Protein AF-0000000081828827 (afdb_homodimer)

Radius of gyration: 30.82 Å; Cα contacts (8 Å, |Δi|>4): 606; chains: 2; bounding box: 41×92×142 Å

Solvent-accessible surface area (backbone atoms only — not comparable to full-atom values): 17254 Å² total; per-residue (Å²): 134,83,77,74,74,72,76,71,76,75,72,78,79,74,71,77,74,70,72,76,72,71,71,67,72,72,56,46,80,39,46,31,36,42,41,58,84,60,47,38,61,42,51,60,69,54,57,68,65,56,32,67,36,23,33,21,27,40,46,76,44,76,46,80,40,92,54,31,42,43,30,36,42,56,26,39,40,65,73,44,68,31,12,36,34,96,85,62,81,44,67,35,84,70,28,34,29,40,76,40,69,47,59,38,52,32,35,36,60,40,72,51,76,72,68,82,74,79,73,78,88,64,76,73,53,59,32,30,34,57,43,70,46,80,41,31,72,38,32,23,30,23,55,63,80,71,70,71,82,116,133,83,77,75,66,84,75,71,78,74,73,77,79,75,72,77,74,70,72,76,71,72,74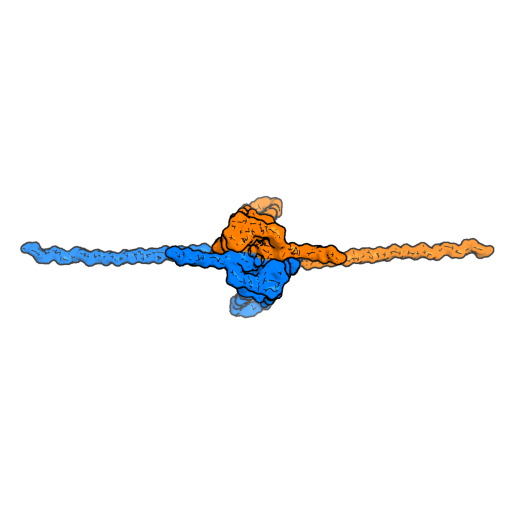,67,74,73,58,47,81,39,45,30,35,42,43,61,79,56,51,42,53,42,53,76,70,76,64,53,69,56,26,68,36,23,32,19,27,40,48,75,46,76,47,80,40,91,53,30,41,43,31,35,44,60,26,39,42,65,74,44,69,31,13,38,35,96,84,61,81,45,66,35,84,72,29,34,29,40,75,40,52,43,54,38,54,34,34,36,58,41,72,54,76,72,68,83,75,76,73,77,89,63,75,73,52,59,32,31,33,56,44,71,47,81,39,31,74,38,33,23,31,23,52,65,78,70,70,72,83,115

Secondary structure (DSSP, 8-state):
-GGGGGGTT------------------EEEEEEE-TTS-SB------HHHHHHBSS-EEEEEEE-TTEESSEEEEEEES-SEEEPTTSSSEEEEEEEEEEEEEEEEEEEEE----S--SS-----EEEEEEEEEEEEEEEEE--------/-GGGGGGTT------------------EEEEEEE-TTS-SB----STHHHHHHBSS-EEEEEEE-TTEESSEEEEEEES-SEEEPTTSSSEEEEEEEEEEEEEEEEEEEEE----S--SS-----EEEEEEEEEEEEEEEEE--------

Nearest PDB structures (foldseek):
  3jvf-assembly1_B  TM=7.802E-01  e=2.132E-09  Homo sapiens
  5nan-assembly2_E  TM=7.626E-01  e=3.613E-09  Homo sapiens
  5n7w-assembly1_Y  TM=8.048E-01  e=3.162E-08  Homo sapiens
  6hg4-assembly1_A-2  TM=7.980E-01  e=3.998E-08  Homo sapiens
  4hsa-assembly2_E  TM=7.744E-01  e=5.684E-08  Homo sapiens

InterPro domains:
  IPR010345 Interleukin-17 family [PF06083] (54-143)
  IPR020440 Interleukin-17, chordata [PR01932] (56-68)
  IPR020440 Interleukin-17, chordata [PR01932] (75-84)
  IPR020440 Interleukin-17, chordata [PR01932] (128-142)
  IPR029034 Cystine-knot cytokine [G3DSA:2.10.90.10] (15-148)
  IPR029034 Cystine-knot cytokine [SSF57501] (41-144)

Sequence (300 aa):
MLLVLRAFLCLSLASTLLANKKTRPRGKMVKLFLDPSVQTNLYIRSMSNIASMSLSPWTYQDNINTSRIPTRISQAECLTSYCLSLRGNDEDLTLEAKPIVYEVLVLHRVSSTKSKKKTKKRKLGYRFTLGTEVITVGCTCVRPSYVNQNMLLVLRAFLCLSLASTLLANKKTRPRGKMVKLFLDPSVQTNLYIRSMSNIASMSLSPWTYQDNINTSRIPTRISQAECLTSYCLSLRGNDEDLTLEAKPIVYEVLVLHRVSSTKSKKKTKKRKLGYRFTLGTEVITVGCTCVRPSYVNQN

Organism: Nothobranchius furzeri (NCBI:txid105023)

Structure (mmCIF, N/CA/C/O backbone):
data_AF-0000000081828827-model_v1
#
loop_
_entity.id
_entity.type
_entity.pdbx_description
1 polymer Interleukin-17F-like
#
loop_
_atom_site.group_PDB
_atom_site.id
_atom_site.type_symbol
_atom_site.label_atom_id
_atom_site.label_alt_id
_atom_site.label_comp_id
_atom_site.label_asym_id
_atom_site.label_entity_id
_atom_site.label_seq_id
_atom_site.pdbx_PDB_ins_code
_atom_site.Cartn_x
_atom_site.Cartn_y
_atom_site.Cartn_z
_atom_site.occupancy
_atom_site.B_iso_or_equiv
_atom_site.auth_seq_id
_atom_site.auth_comp_id
_atom_site.auth_asym_id
_atom_site.auth_atom_id
_atom_site.pdbx_PDB_model_num
ATOM 1 N N . MET A 1 1 ? -12.039 -13.164 81.688 1 31.56 1 MET A N 1
ATOM 2 C CA . MET A 1 1 ? -11.188 -12.227 80.938 1 31.56 1 MET A CA 1
ATOM 3 C C . MET A 1 1 ? -11.281 -12.461 79.438 1 31.56 1 MET A C 1
ATOM 5 O O . MET A 1 1 ? -10.523 -11.875 78.625 1 31.56 1 MET A O 1
ATOM 9 N N . LEU A 1 2 ? -12.156 -13.359 78.938 1 36.59 2 LEU A N 1
ATOM 10 C CA . LEU A 1 2 ? -12.133 -13.891 77.562 1 36.59 2 LEU A CA 1
ATOM 11 C C . LEU A 1 2 ? -12.82 -12.938 76.562 1 36.59 2 LEU A C 1
ATOM 13 O O . LEU A 1 2 ? -12.938 -13.242 75.375 1 36.59 2 LEU A O 1
ATOM 17 N N . LEU A 1 3 ? -13.445 -11.812 77 1 35.09 3 LEU A N 1
ATOM 18 C CA . LEU A 1 3 ? -14.375 -11.086 76.125 1 35.09 3 LEU A CA 1
ATOM 19 C C . LEU A 1 3 ? -13.625 -10.336 75.062 1 35.09 3 LEU A C 1
ATOM 21 O O . LEU A 1 3 ? -14.234 -9.859 74.062 1 35.09 3 LEU A O 1
ATOM 25 N N . VAL A 1 4 ? -12.367 -9.883 75.188 1 40.84 4 VAL A N 1
ATOM 26 C CA . VAL A 1 4 ? -11.953 -8.664 74.5 1 40.84 4 VAL A CA 1
ATOM 27 C C . VAL A 1 4 ? -11.625 -8.984 73.062 1 40.84 4 VAL A C 1
ATOM 29 O O . VAL A 1 4 ? -11.148 -8.117 72.312 1 40.84 4 VAL A O 1
ATOM 32 N N . LEU A 1 5 ? -11.609 -10.234 72.5 1 38.19 5 LEU A N 1
ATOM 33 C CA . LEU A 1 5 ? -10.781 -10.422 71.312 1 38.19 5 LEU A CA 1
ATOM 34 C C . LEU A 1 5 ? -11.5 -9.922 70.062 1 38.19 5 LEU A C 1
ATOM 36 O O . LEU A 1 5 ? -11.031 -10.141 68.938 1 38.19 5 LEU A O 1
ATOM 40 N N . ARG A 1 6 ? -12.719 -9.328 70.125 1 35.59 6 ARG A N 1
ATOM 41 C CA . ARG A 1 6 ? -13.438 -9.352 68.875 1 35.59 6 ARG A CA 1
ATOM 42 C C . ARG A 1 6 ? -12.82 -8.367 67.875 1 35.59 6 ARG A C 1
ATOM 44 O O . ARG A 1 6 ? -13.102 -8.43 66.688 1 35.59 6 ARG A O 1
ATOM 51 N N . ALA A 1 7 ? -12.195 -7.199 68.312 1 38.31 7 ALA A N 1
ATOM 52 C CA . ALA A 1 7 ? -12.477 -6.066 67.438 1 38.31 7 ALA A CA 1
ATOM 53 C C . ALA A 1 7 ? -11.641 -6.137 66.125 1 38.31 7 ALA A C 1
ATOM 55 O O . ALA A 1 7 ? -11.867 -5.371 65.188 1 38.31 7 ALA A O 1
ATOM 56 N N . PHE A 1 8 ? -10.508 -6.902 65.938 1 37.88 8 PHE A N 1
ATOM 57 C CA . PHE A 1 8 ? -9.477 -6.277 65.125 1 37.88 8 PHE A CA 1
ATOM 58 C C . PHE A 1 8 ? -9.898 -6.23 63.656 1 37.88 8 PHE A C 1
ATOM 60 O O . PHE A 1 8 ? -9.484 -5.34 62.938 1 37.88 8 PHE A O 1
ATOM 67 N N . LEU A 1 9 ? -10.508 -7.285 63.062 1 38.78 9 LEU A N 1
ATOM 68 C CA . LEU A 1 9 ? -9.945 -7.594 61.75 1 38.78 9 LEU A CA 1
ATOM 69 C C . LEU A 1 9 ? -10.555 -6.699 60.656 1 38.78 9 LEU A C 1
ATOM 71 O O . LEU A 1 9 ? -10.391 -6.957 59.469 1 38.78 9 LEU A O 1
ATOM 75 N N . CYS A 1 10 ? -11.398 -5.703 60.969 1 39.31 10 CYS A N 1
ATOM 76 C CA . CYS A 1 10 ? -12.062 -5.23 59.75 1 39.31 10 CYS A CA 1
ATOM 77 C C . CYS A 1 10 ? -11.102 -4.43 58.875 1 39.31 10 CYS A C 1
ATOM 79 O O . CYS A 1 10 ? -11.125 -3.195 58.906 1 39.31 10 CYS A O 1
ATOM 81 N N . LEU A 1 11 ? -9.727 -4.453 59.125 1 42.31 11 LEU A N 1
ATOM 82 C CA . LEU A 1 11 ? -9.016 -3.533 58.25 1 42.31 11 LEU A CA 1
ATOM 83 C C . LEU A 1 11 ? -9.414 -3.756 56.781 1 42.31 11 LEU A C 1
ATOM 85 O O . LEU A 1 11 ? -9.367 -4.883 56.281 1 42.31 11 LEU A O 1
ATOM 89 N N . SER A 1 12 ? -10.281 -2.861 56.219 1 43.72 12 SER A N 1
ATOM 90 C CA . SER A 1 12 ? -10.797 -2.518 54.906 1 43.72 12 SER A CA 1
ATOM 91 C C . SER A 1 12 ? -9.68 -2.521 53.844 1 43.72 12 SER A C 1
ATOM 93 O O . SER A 1 12 ? -8.57 -2.051 54.125 1 43.72 12 SER A O 1
ATOM 95 N N . LEU A 1 13 ? -9.57 -3.6 53 1 41.91 13 LEU A N 1
ATOM 96 C CA . LEU A 1 13 ? -8.93 -3.758 51.688 1 41.91 13 LEU A CA 1
ATOM 97 C C . LEU A 1 13 ? -9.25 -2.574 50.781 1 41.91 13 LEU A C 1
ATOM 99 O O . LEU A 1 13 ? -10.328 -2.508 50.219 1 41.91 13 LEU A O 1
ATOM 103 N N . ALA A 1 14 ? -9.234 -1.265 51.219 1 44.25 14 ALA A N 1
ATOM 104 C CA . ALA A 1 14 ? -9.312 -0.256 50.156 1 44.25 14 ALA A CA 1
ATOM 105 C C . ALA A 1 14 ? -8.289 -0.527 49.062 1 44.25 14 ALA A C 1
ATOM 107 O O . ALA A 1 14 ? -7.082 -0.375 49.281 1 44.25 14 ALA A O 1
ATOM 108 N N . SER A 1 15 ? -8.391 -1.641 48.312 1 44.25 15 SER A N 1
ATOM 109 C CA . SER A 1 15 ? -7.605 -1.793 47.094 1 44.25 15 SER A CA 1
ATOM 110 C C . SER A 1 15 ? -7.633 -0.519 46.25 1 44.25 15 SER A C 1
ATOM 112 O O . SER A 1 15 ? -8.703 0.029 45.969 1 44.25 15 SER A O 1
ATOM 114 N N . THR A 1 16 ? -6.656 0.405 46.469 1 47.28 16 THR A N 1
ATOM 115 C CA . THR A 1 16 ? -6.27 1.462 45.531 1 47.28 16 THR A CA 1
ATOM 1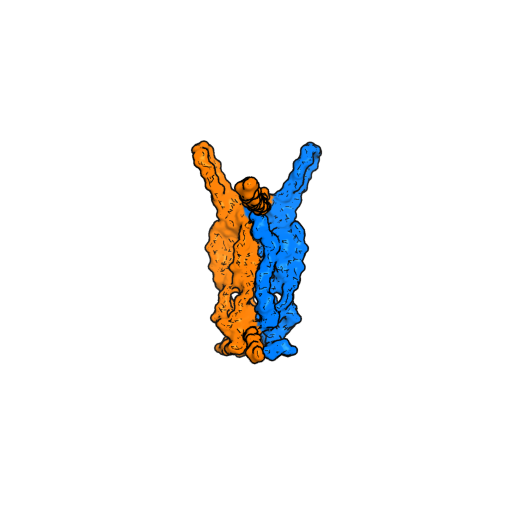16 C C . THR A 1 16 ? -6.336 0.966 44.094 1 47.28 16 THR A C 1
ATOM 118 O O . THR A 1 16 ? -5.539 0.118 43.688 1 47.28 16 THR A O 1
ATOM 121 N N . LEU A 1 17 ? -7.473 0.648 43.562 1 44.53 17 LEU A N 1
ATOM 122 C CA . LEU A 1 17 ? -7.535 0.614 42.094 1 44.53 17 LEU A CA 1
ATOM 123 C C . LEU A 1 17 ? -6.883 1.854 41.5 1 44.53 17 LEU A C 1
ATOM 125 O O . LEU A 1 17 ? -7.465 2.939 41.5 1 44.53 17 LEU A O 1
ATOM 129 N N . LEU A 1 18 ? -5.656 2.184 41.844 1 41.31 18 LEU A N 1
ATOM 130 C CA . LEU A 1 18 ? -4.988 3.125 40.938 1 41.31 18 LEU A CA 1
ATOM 131 C C . LEU A 1 18 ? -5.25 2.768 39.5 1 41.31 18 LEU A C 1
ATOM 133 O O . LEU A 1 18 ? -4.812 1.715 39 1 41.31 18 LEU A O 1
ATOM 137 N N . ALA A 1 19 ? -6.414 3.055 39 1 42.94 19 ALA A N 1
ATOM 138 C CA . ALA A 1 19 ? -6.598 3.088 37.562 1 42.94 19 ALA A CA 1
ATOM 139 C C . ALA A 1 19 ? -5.379 3.682 36.875 1 42.94 19 ALA A C 1
ATOM 141 O O . ALA A 1 19 ? -5.008 4.832 37.125 1 42.94 19 ALA A O 1
ATOM 142 N N . ASN A 1 20 ? -4.32 2.953 36.719 1 41.81 20 ASN A N 1
ATOM 143 C CA . ASN A 1 20 ? -3.295 3.367 35.75 1 41.81 20 ASN A CA 1
ATOM 144 C C . ASN A 1 20 ? -3.906 4.059 34.531 1 41.81 20 ASN A C 1
ATOM 146 O O . ASN A 1 20 ? -4.559 3.414 33.719 1 41.81 20 ASN A O 1
ATOM 150 N N . LYS A 1 21 ? -4.469 5.184 34.656 1 42.75 21 LYS A N 1
ATOM 151 C CA . LYS A 1 21 ? -4.781 5.98 33.469 1 42.75 21 LYS A CA 1
ATOM 152 C C . LYS A 1 21 ? -3.625 5.965 32.469 1 42.75 21 LYS A C 1
ATOM 154 O O . LYS A 1 21 ? -2.59 6.594 32.719 1 42.75 21 LYS A O 1
ATOM 159 N N . LYS A 1 22 ? -3.234 4.879 31.875 1 47.03 22 LYS A N 1
ATOM 160 C CA . LYS A 1 22 ? -2.33 4.996 30.734 1 47.03 22 LYS A CA 1
ATOM 161 C C . LYS A 1 22 ? -2.66 6.227 29.891 1 47.03 22 LYS A C 1
ATOM 163 O O . LYS A 1 22 ? -3.746 6.316 29.312 1 47.03 22 LYS A O 1
ATOM 168 N N . THR A 1 23 ? -2.303 7.359 30.172 1 47.91 23 THR A N 1
ATOM 169 C CA . THR A 1 23 ? -2.402 8.523 29.281 1 47.91 23 THR A CA 1
ATOM 170 C C . THR A 1 23 ? -2.02 8.156 27.859 1 47.91 23 THR A C 1
ATOM 172 O O . THR A 1 23 ? -0.955 7.582 27.625 1 47.91 23 THR A O 1
ATOM 175 N N . ARG A 1 24 ? -2.979 7.668 27.109 1 52.62 24 ARG A N 1
ATOM 176 C CA . ARG A 1 24 ? -2.705 7.473 25.688 1 52.62 24 ARG A CA 1
ATOM 177 C C . ARG A 1 24 ? -1.88 8.625 25.125 1 52.62 24 ARG A C 1
ATOM 179 O O . ARG A 1 24 ? -2.168 9.789 25.406 1 52.62 24 ARG A O 1
ATOM 186 N N . PRO A 1 25 ? -0.648 8.336 24.797 1 59.78 25 PRO A N 1
ATOM 187 C CA . PRO A 1 25 ? 0.115 9.445 24.219 1 59.78 25 PRO A CA 1
ATOM 188 C C . PRO A 1 25 ? -0.734 10.344 23.312 1 59.78 25 PRO A C 1
ATOM 190 O O . PRO A 1 25 ? -1.56 9.852 22.547 1 59.78 25 PRO A O 1
ATOM 193 N N . ARG A 1 26 ? -0.975 11.508 23.688 1 69.62 26 ARG A N 1
ATOM 194 C CA . ARG A 1 26 ? -1.772 12.484 22.953 1 69.62 26 ARG A CA 1
ATOM 195 C C . ARG A 1 26 ? -1.213 12.711 21.547 1 69.62 26 ARG A C 1
ATOM 197 O O . ARG A 1 26 ? -0.008 12.57 21.328 1 69.62 26 ARG A O 1
ATOM 204 N N . GLY A 1 27 ? -1.985 12.688 20.516 1 79.5 27 GLY A N 1
ATOM 205 C CA . GLY A 1 27 ? -1.619 13.07 19.156 1 79.5 27 GLY A CA 1
ATOM 206 C C . GLY A 1 27 ? -0.936 14.422 19.094 1 79.5 27 GLY A C 1
ATOM 207 O O . GLY A 1 27 ? -0.959 15.188 20.062 1 79.5 27 GLY A O 1
ATOM 208 N N . LYS A 1 28 ? -0.107 14.562 18.109 1 86.44 28 LYS A N 1
ATOM 209 C CA . LYS A 1 28 ? 0.628 15.805 17.891 1 86.44 28 LYS A CA 1
ATOM 210 C C . LYS A 1 28 ? 0.196 16.469 16.578 1 86.44 28 LYS A C 1
ATOM 212 O O . LYS A 1 28 ? 0.001 15.797 15.57 1 86.44 28 LYS A O 1
ATOM 217 N N . MET A 1 29 ? 0.027 17.781 16.688 1 89.19 29 MET A N 1
ATOM 218 C CA . MET A 1 29 ? -0.186 18.562 15.469 1 89.19 29 MET A CA 1
ATOM 219 C C . MET A 1 29 ? 1.144 18.969 14.844 1 89.19 29 MET A C 1
ATOM 221 O O . MET A 1 29 ? 2.01 19.531 15.523 1 89.19 29 MET A O 1
ATOM 225 N N . VAL A 1 30 ? 1.296 18.688 13.594 1 90.81 30 VAL A N 1
ATOM 226 C CA . VAL A 1 30 ? 2.539 19.031 12.906 1 90.81 30 VAL A CA 1
ATOM 227 C C . VAL A 1 30 ? 2.225 19.688 11.562 1 90.81 30 VAL A C 1
ATOM 229 O O . VAL A 1 30 ? 1.08 19.656 11.102 1 90.81 30 VAL A O 1
ATOM 232 N N . LYS A 1 31 ? 3.264 20.297 11.016 1 92.5 31 LYS A N 1
ATOM 233 C CA . LYS A 1 31 ? 3.104 20.906 9.703 1 92.5 31 LYS A CA 1
ATOM 234 C C . LYS A 1 31 ? 3.369 19.906 8.586 1 92.5 31 LYS A C 1
ATOM 236 O O . LYS A 1 31 ? 4.281 19.078 8.695 1 92.5 31 LYS A O 1
ATOM 241 N N . LEU A 1 32 ? 2.582 20 7.523 1 92.19 32 LEU A N 1
ATOM 242 C CA . LEU A 1 32 ? 2.693 19.109 6.367 1 92.19 32 LEU A CA 1
ATOM 243 C C . LEU A 1 32 ? 2.744 19.906 5.07 1 92.19 32 LEU A C 1
ATOM 245 O O . LEU A 1 32 ? 1.854 20.719 4.805 1 92.19 32 LEU A O 1
ATOM 249 N N . PHE A 1 33 ? 3.791 19.719 4.367 1 91.62 33 PHE A N 1
ATOM 250 C CA . PHE A 1 33 ? 3.893 20.312 3.041 1 91.62 33 PHE A CA 1
ATOM 251 C C . PHE A 1 33 ? 3.312 19.375 1.981 1 91.62 33 PHE A C 1
ATOM 253 O O . PHE A 1 33 ? 3.744 18.234 1.853 1 91.62 33 PHE A O 1
ATOM 260 N N . LEU A 1 34 ? 2.328 19.844 1.312 1 89.25 34 LEU A N 1
ATOM 261 C CA . LEU A 1 34 ? 1.713 19.094 0.221 1 89.25 34 LEU A CA 1
ATOM 262 C C . LEU A 1 34 ? 2.23 19.578 -1.13 1 89.25 34 LEU A C 1
ATOM 264 O O . LEU A 1 34 ? 1.939 20.703 -1.546 1 89.25 34 LEU A O 1
ATOM 268 N N . ASP A 1 35 ? 3.012 18.719 -1.738 1 81.75 35 ASP A N 1
ATOM 269 C CA . ASP A 1 35 ? 3.486 18.984 -3.092 1 81.75 35 ASP A CA 1
ATOM 270 C C . ASP A 1 35 ? 2.428 18.609 -4.129 1 81.75 35 ASP A C 1
ATOM 272 O O . ASP A 1 35 ? 1.972 17.469 -4.184 1 81.75 35 ASP A O 1
ATOM 276 N N . PRO A 1 36 ? 2.068 19.562 -4.902 1 74.5 36 PRO A N 1
ATOM 277 C CA . PRO A 1 36 ? 1.018 19.281 -5.883 1 74.5 36 PRO A CA 1
ATOM 278 C C . PRO A 1 36 ? 1.38 18.125 -6.812 1 74.5 36 PRO A C 1
ATOM 280 O O . PRO A 1 36 ? 0.493 17.484 -7.387 1 74.5 36 PRO A O 1
ATOM 283 N N . SER A 1 37 ? 2.719 18.078 -7.113 1 72.06 37 SER A N 1
ATOM 284 C CA . SER A 1 37 ? 3.156 16.984 -7.984 1 72.06 37 SER A CA 1
ATOM 285 C C . SER A 1 37 ? 2.877 15.633 -7.359 1 72.06 37 SER A C 1
ATOM 287 O O . SER A 1 37 ? 2.805 14.617 -8.062 1 72.06 37 SER A O 1
ATOM 289 N N . VAL A 1 38 ? 3.092 15.664 -6.129 1 67.5 38 VAL A N 1
ATOM 290 C CA . VAL A 1 38 ? 2.807 14.398 -5.461 1 67.5 38 VAL A CA 1
ATOM 291 C C . VAL A 1 38 ? 1.306 14.117 -5.5 1 67.5 38 VAL A C 1
ATOM 293 O O . VAL A 1 38 ? 0.524 14.797 -4.828 1 67.5 38 VAL A O 1
ATOM 296 N N . GLN A 1 39 ? 0.782 14.703 -6.73 1 55.19 39 GLN A N 1
ATOM 297 C CA . GLN A 1 39 ? -0.665 14.523 -6.785 1 55.19 39 GLN A CA 1
ATOM 298 C C . GLN A 1 39 ? -1.057 13.094 -6.402 1 55.19 39 GLN A C 1
ATOM 300 O O . GLN A 1 39 ? -0.294 12.156 -6.633 1 55.19 39 GLN A O 1
ATOM 305 N N . THR A 1 40 ? -2.174 13.062 -5.531 1 51.84 40 THR A N 1
ATOM 306 C CA . THR A 1 40 ? -3.104 12.156 -4.855 1 51.84 40 THR A CA 1
ATOM 307 C C . THR A 1 40 ? -3.49 11 -5.766 1 51.84 40 THR A C 1
ATOM 309 O O . THR A 1 40 ? -4.457 10.281 -5.492 1 51.84 40 THR A O 1
ATOM 312 N N . ASN A 1 41 ? -3.148 11.234 -7.059 1 49.03 41 ASN A N 1
ATOM 313 C CA . ASN A 1 41 ? -3.686 10.055 -7.727 1 49.03 41 ASN A CA 1
ATOM 314 C C . ASN A 1 41 ? -2.797 8.828 -7.508 1 49.03 41 ASN A C 1
ATOM 316 O O . ASN A 1 41 ? -1.603 8.867 -7.812 1 49.03 41 ASN A O 1
ATOM 320 N N . LEU A 1 42 ? -2.811 8.391 -6.332 1 51.75 42 LEU A N 1
ATOM 321 C CA . LEU A 1 42 ? -2.086 7.133 -6.184 1 51.75 42 LEU A CA 1
ATOM 322 C C . LEU A 1 42 ? -2.506 6.137 -7.258 1 51.75 42 LEU A C 1
ATOM 324 O O . LEU A 1 42 ? -3.689 5.812 -7.379 1 51.75 42 LEU A O 1
ATOM 328 N N . TYR A 1 43 ? -1.958 6.492 -8.492 1 50.16 43 TYR A N 1
ATOM 329 C CA . TYR A 1 43 ? -2.291 5.566 -9.57 1 50.16 43 TYR A CA 1
ATOM 330 C C . TYR A 1 43 ? -1.65 4.203 -9.328 1 50.16 43 TYR A C 1
ATOM 332 O O . TYR A 1 43 ? -0.579 4.109 -8.727 1 50.16 43 TYR A O 1
ATOM 340 N N . ILE A 1 44 ? -2.533 3.332 -9.07 1 51.94 44 ILE A N 1
ATOM 341 C CA . ILE A 1 44 ? -2.037 1.984 -9.328 1 51.94 44 ILE A CA 1
ATOM 342 C C . ILE A 1 44 ? -1.157 1.984 -10.578 1 51.94 44 ILE A C 1
ATOM 344 O O . ILE A 1 44 ? -1.6 2.385 -11.656 1 51.94 44 ILE A O 1
ATOM 348 N N . ARG A 1 45 ? 0.01 2.479 -10.359 1 48.25 45 ARG A N 1
ATOM 349 C CA . ARG A 1 45 ? 0.815 2.26 -11.555 1 48.25 45 ARG A CA 1
ATOM 350 C C . ARG A 1 45 ? 0.701 0.817 -12.031 1 48.25 45 ARG A C 1
ATOM 352 O O . ARG A 1 45 ? 1.163 0.483 -13.125 1 48.25 45 ARG A O 1
ATOM 359 N N . SER A 1 46 ? 0.493 0.076 -11 1 45.84 46 SER A N 1
ATOM 360 C CA . SER A 1 46 ? 0.842 -1.263 -11.461 1 45.84 46 SER A CA 1
ATOM 361 C C . SER A 1 46 ? -0.098 -1.728 -12.57 1 45.84 46 SER A C 1
ATOM 363 O O . SER A 1 46 ? -1.236 -1.263 -12.664 1 45.84 46 SER A O 1
ATOM 365 N N . MET A 1 47 ? 0.533 -3.016 -13.289 1 54.91 47 MET A N 1
ATOM 366 C CA . MET A 1 47 ? 1.047 -3.605 -14.523 1 54.91 47 MET A CA 1
ATOM 367 C C . MET A 1 47 ? -0.053 -4.352 -15.266 1 54.91 47 MET A C 1
ATOM 369 O O . MET A 1 47 ? -0.554 -5.371 -14.789 1 54.91 47 MET A O 1
ATOM 373 N N . SER A 1 48 ? -1.021 -3.67 -15.602 1 64.38 48 SER A N 1
ATOM 374 C CA . SER A 1 48 ? -2.125 -4.223 -16.375 1 64.38 48 SER A CA 1
ATOM 375 C C . SER A 1 48 ? -1.73 -5.539 -17.047 1 64.38 48 SER A C 1
ATOM 377 O O . SER A 1 48 ? -2.506 -6.496 -17.047 1 64.38 48 SER A O 1
ATOM 379 N N . ASN A 1 49 ? -0.634 -5.609 -17.406 1 82 49 ASN A N 1
ATOM 380 C CA . ASN A 1 49 ? -0.262 -6.828 -18.125 1 82 49 ASN A CA 1
ATOM 381 C C . ASN A 1 49 ? -0.108 -8.008 -17.172 1 82 49 ASN A C 1
ATOM 383 O O . ASN A 1 49 ? -0.582 -9.109 -17.469 1 82 49 ASN A O 1
ATOM 387 N N . ILE A 1 50 ? 0.317 -7.719 -15.992 1 91.12 50 ILE A N 1
ATOM 388 C CA . ILE A 1 50 ? 0.515 -8.789 -15.016 1 91.12 50 ILE A CA 1
ATOM 389 C C . ILE A 1 50 ? -0.838 -9.289 -14.516 1 91.12 50 ILE A C 1
ATOM 391 O O . ILE A 1 50 ? -1.039 -10.492 -14.344 1 91.12 50 ILE A O 1
ATOM 395 N N . ALA A 1 51 ? -1.749 -8.422 -14.391 1 93.56 51 ALA A N 1
ATOM 396 C CA . ALA A 1 51 ? -3.07 -8.75 -13.867 1 93.56 51 ALA A CA 1
ATOM 397 C C . ALA A 1 51 ? -3.793 -9.734 -14.773 1 93.56 51 ALA A C 1
ATOM 399 O O . ALA A 1 51 ? -4.414 -10.695 -14.297 1 93.56 51 ALA A O 1
ATOM 400 N N . SER A 1 52 ? -3.691 -9.461 -16.047 1 90.69 52 SER A N 1
ATOM 401 C CA . SER A 1 52 ? -4.402 -10.297 -17.016 1 90.69 52 SER A CA 1
ATOM 402 C C . SER A 1 52 ? -3.648 -11.594 -17.266 1 90.69 52 SER A C 1
ATOM 404 O O . SER A 1 52 ? -4.254 -12.617 -17.609 1 90.69 52 SER A O 1
ATOM 406 N N . MET A 1 53 ? -2.402 -11.633 -17.094 1 91.88 53 MET A N 1
ATOM 407 C CA . MET A 1 53 ? -1.58 -12.805 -17.391 1 91.88 53 MET A CA 1
ATOM 408 C C . MET A 1 53 ? -1.478 -13.727 -16.188 1 91.88 53 MET A C 1
ATOM 410 O O . MET A 1 53 ? -1.052 -14.875 -16.312 1 91.88 53 MET A O 1
ATOM 414 N N . SER A 1 54 ? -1.878 -13.281 -15.078 1 93.94 54 SER A N 1
ATOM 415 C CA . SER A 1 54 ? -1.805 -14.07 -13.852 1 93.94 54 SER A CA 1
ATOM 416 C C . SER A 1 54 ? -2.727 -15.281 -13.914 1 93.94 54 SER A C 1
ATOM 418 O O . SER A 1 54 ? -3.779 -15.234 -14.555 1 93.94 54 SER A O 1
ATOM 420 N N . LEU A 1 55 ? -2.348 -16.375 -13.227 1 93.81 55 LEU A N 1
ATOM 421 C CA . LEU A 1 55 ? -3.227 -17.531 -13.07 1 93.81 55 LEU A CA 1
ATOM 422 C C . LEU A 1 55 ? -4.426 -17.188 -12.188 1 93.81 55 LEU A C 1
ATOM 424 O O . LEU A 1 55 ? -5.387 -17.953 -12.117 1 93.81 55 LEU A O 1
ATOM 428 N N . SER A 1 56 ? -4.316 -16.125 -11.523 1 95 56 SER A N 1
ATOM 429 C CA . SER A 1 56 ? -5.391 -15.516 -10.742 1 95 56 SER A CA 1
ATOM 430 C C . SER A 1 56 ? -5.641 -14.078 -11.164 1 95 56 SER A C 1
ATOM 432 O O . SER A 1 56 ? -5.379 -13.141 -10.398 1 95 56 SER A O 1
ATOM 434 N N . PRO A 1 57 ? -6.238 -13.938 -12.336 1 94.81 57 PRO A N 1
ATOM 435 C CA . PRO A 1 57 ? -6.367 -12.586 -12.883 1 94.81 57 PRO A CA 1
ATOM 436 C C . PRO A 1 57 ? -7.242 -11.68 -12.016 1 94.81 57 PRO A C 1
ATOM 438 O O . PRO A 1 57 ? -8.109 -12.172 -11.281 1 94.81 57 PRO A O 1
ATOM 441 N N . TRP A 1 58 ? -6.988 -10.398 -12.148 1 94.56 58 TRP A N 1
ATOM 442 C CA . TRP A 1 58 ? -7.793 -9.43 -11.414 1 94.56 58 TRP A CA 1
ATOM 443 C C . TRP A 1 58 ? -8.023 -8.172 -12.242 1 94.56 58 TRP A C 1
ATOM 445 O O . TRP A 1 58 ? -7.418 -8 -13.305 1 94.56 58 TRP A O 1
ATOM 455 N N . THR A 1 59 ? -8.961 -7.449 -11.82 1 92.94 59 THR A N 1
ATOM 456 C CA . THR A 1 59 ? -9.219 -6.105 -12.328 1 92.94 59 THR A CA 1
ATOM 457 C C . THR A 1 59 ? -9.148 -5.078 -11.203 1 92.94 59 THR A C 1
ATOM 459 O O . THR A 1 59 ? -9.172 -5.438 -10.023 1 92.94 59 THR A O 1
ATOM 462 N N . TYR A 1 60 ? -8.961 -3.869 -11.617 1 90.38 60 TYR A N 1
ATOM 463 C CA . TYR A 1 60 ? -8.891 -2.811 -10.617 1 90.38 60 TYR A CA 1
ATOM 464 C C . TYR A 1 60 ? -10.195 -2.029 -10.555 1 90.38 60 TYR A C 1
ATOM 466 O O . TYR A 1 60 ? -10.812 -1.761 -11.586 1 90.38 60 TYR A O 1
ATOM 474 N N . GLN A 1 61 ? -10.555 -1.761 -9.367 1 90.75 61 GLN A N 1
ATOM 475 C CA . GLN A 1 61 ? -11.664 -0.858 -9.086 1 90.75 61 GLN A CA 1
ATOM 476 C C . GLN A 1 61 ? -11.203 0.355 -8.281 1 90.75 61 GLN A C 1
ATOM 478 O O . GLN A 1 61 ? -10.469 0.214 -7.305 1 90.75 61 GLN A O 1
ATOM 483 N N . ASP A 1 62 ? -11.648 1.466 -8.734 1 88.12 62 ASP A N 1
ATOM 484 C CA . ASP A 1 62 ? -11.242 2.691 -8.055 1 88.12 62 ASP A CA 1
ATOM 485 C C . ASP A 1 62 ? -12.195 3.027 -6.914 1 88.12 62 ASP A C 1
ATOM 487 O O . ASP A 1 62 ? -13.414 2.955 -7.07 1 88.12 62 ASP A O 1
ATOM 491 N N . ASN A 1 63 ? -11.648 3.305 -5.781 1 89.44 63 ASN A N 1
ATOM 492 C CA . ASN A 1 63 ? -12.367 3.918 -4.664 1 89.44 63 ASN A CA 1
ATOM 493 C C . ASN A 1 63 ? -12.078 5.414 -4.57 1 89.44 63 ASN A C 1
ATOM 495 O O . ASN A 1 63 ? -10.93 5.816 -4.359 1 89.44 63 ASN A O 1
ATOM 499 N N . ILE A 1 64 ? -13.172 6.273 -4.719 1 90.12 64 ILE A N 1
ATOM 500 C CA . ILE A 1 64 ? -12.984 7.719 -4.754 1 90.12 64 ILE A CA 1
ATOM 501 C C . ILE A 1 64 ? -13.523 8.344 -3.469 1 90.12 64 ILE A C 1
ATOM 503 O O . ILE A 1 64 ? -14.672 8.094 -3.084 1 90.12 64 ILE A O 1
ATOM 507 N N . ASN A 1 65 ? -12.719 9.047 -2.793 1 91.81 65 ASN A N 1
ATOM 508 C CA . ASN A 1 65 ? -13.039 9.828 -1.605 1 91.81 65 ASN A CA 1
ATOM 509 C C . ASN A 1 65 ? -12.414 11.219 -1.666 1 91.81 65 ASN A C 1
ATOM 511 O O . ASN A 1 65 ? -11.195 11.359 -1.56 1 91.81 65 ASN A O 1
ATOM 515 N N . THR A 1 66 ? -13.188 12.258 -1.793 1 89.44 66 THR A N 1
ATOM 516 C CA . THR A 1 66 ? -12.703 13.617 -2.016 1 89.44 66 THR A CA 1
ATOM 517 C C . THR A 1 66 ? -12.117 14.195 -0.729 1 89.44 66 THR A C 1
ATOM 519 O O . THR A 1 66 ? -11.43 15.219 -0.761 1 89.44 66 THR A O 1
ATOM 522 N N . SER A 1 67 ? -12.352 13.617 0.407 1 90.94 67 SER A N 1
ATOM 523 C CA . SER A 1 67 ? -11.852 14.125 1.681 1 90.94 67 SER A CA 1
ATOM 524 C C . SER A 1 67 ? -10.609 13.359 2.125 1 90.94 67 SER A C 1
ATOM 526 O O . SER A 1 67 ? -10.227 13.414 3.297 1 90.94 67 SER A O 1
ATOM 528 N N . ARG A 1 68 ? -10.031 12.672 1.146 1 92.44 68 ARG A N 1
ATOM 529 C CA . ARG A 1 68 ? -8.875 11.844 1.487 1 92.44 68 ARG A CA 1
ATOM 530 C C . ARG A 1 68 ? -7.742 12.047 0.486 1 92.44 68 ARG A C 1
ATOM 532 O O . ARG A 1 68 ? -7.988 12.266 -0.702 1 92.44 68 ARG A O 1
ATOM 539 N N . ILE A 1 69 ? -6.531 11.984 0.964 1 89.31 69 ILE A N 1
ATOM 540 C CA . ILE A 1 69 ? -5.352 11.836 0.124 1 89.31 69 ILE A CA 1
ATOM 541 C C . ILE A 1 69 ? -4.746 10.453 0.323 1 89.31 69 ILE A C 1
ATOM 543 O O . ILE A 1 69 ? -4.418 10.062 1.447 1 89.31 69 ILE A O 1
ATOM 547 N N . PRO A 1 70 ? -4.562 9.711 -0.733 1 89.94 70 PRO A N 1
ATOM 548 C CA . PRO A 1 70 ? -4.949 10.031 -2.111 1 89.94 70 PRO A CA 1
ATOM 549 C C . PRO A 1 70 ? -6.461 9.984 -2.324 1 89.94 70 PRO A C 1
ATOM 551 O O . PRO A 1 70 ? -7.152 9.18 -1.697 1 89.94 70 PRO A O 1
ATOM 554 N N . THR A 1 71 ? -6.957 10.742 -3.211 1 88.81 71 THR A N 1
ATOM 555 C CA . THR A 1 71 ? -8.383 10.812 -3.508 1 88.81 71 THR A CA 1
ATOM 556 C C . THR A 1 71 ? -8.859 9.531 -4.176 1 88.81 71 THR A C 1
ATOM 558 O O . THR A 1 71 ? -10 9.094 -3.959 1 88.81 71 THR A O 1
ATOM 561 N N . ARG A 1 72 ? -7.988 9.016 -4.949 1 88.88 72 ARG A N 1
ATOM 562 C CA . ARG A 1 72 ? -8.305 7.789 -5.668 1 88.88 72 ARG A CA 1
ATOM 563 C C . ARG A 1 72 ? -7.391 6.648 -5.23 1 88.88 72 ARG A C 1
ATOM 565 O O . ARG A 1 72 ? -6.168 6.773 -5.277 1 88.88 72 ARG A O 1
ATOM 572 N N . ILE A 1 73 ? -8.008 5.562 -4.766 1 89.94 73 ILE A N 1
ATOM 573 C CA . ILE A 1 73 ? -7.266 4.348 -4.438 1 89.94 73 ILE A CA 1
ATOM 574 C C . ILE A 1 73 ? -7.773 3.186 -5.289 1 89.94 73 ILE A C 1
ATOM 576 O O . ILE A 1 73 ? -8.953 2.824 -5.215 1 89.94 73 ILE A O 1
ATOM 580 N N . SER A 1 74 ? -6.906 2.67 -6.098 1 89.62 74 SER A N 1
ATOM 581 C CA . SER A 1 74 ? -7.258 1.504 -6.902 1 89.62 74 SER A CA 1
ATOM 582 C C . SER A 1 74 ? -7.086 0.212 -6.109 1 89.62 74 SER A C 1
ATOM 584 O O . SER A 1 74 ? -6.035 -0.015 -5.504 1 89.62 74 SER A O 1
ATOM 586 N N . GLN A 1 75 ? -8.102 -0.558 -6.113 1 91.38 75 GLN A N 1
ATOM 587 C CA . GLN A 1 75 ? -8.07 -1.85 -5.434 1 91.38 75 GLN A CA 1
ATOM 588 C C . GLN A 1 75 ? -8.297 -2.994 -6.418 1 91.38 75 GLN A C 1
ATOM 590 O O . GLN A 1 75 ? -9.109 -2.875 -7.336 1 91.38 75 GLN A O 1
ATOM 595 N N . ALA A 1 76 ? -7.578 -4.047 -6.176 1 92.62 76 ALA A N 1
ATOM 596 C CA . ALA A 1 76 ? -7.707 -5.223 -7.031 1 92.62 76 ALA A CA 1
ATOM 597 C C . ALA A 1 76 ? -8.922 -6.062 -6.633 1 92.62 76 ALA A C 1
ATOM 599 O O . ALA A 1 76 ? -9.25 -6.164 -5.449 1 92.62 76 ALA A O 1
ATOM 600 N N . GLU A 1 77 ? -9.578 -6.598 -7.613 1 94.81 77 GLU A N 1
ATOM 601 C CA . GLU A 1 77 ? -10.609 -7.613 -7.445 1 94.81 77 GLU A CA 1
ATOM 602 C C . GLU A 1 77 ? -10.273 -8.883 -8.227 1 94.81 77 GLU A C 1
ATOM 604 O O . GLU A 1 77 ? -10.172 -8.852 -9.453 1 94.81 77 GLU A O 1
ATOM 609 N N . CYS A 1 78 ? -10.117 -9.93 -7.426 1 96 78 CYS A N 1
ATOM 610 C CA . CYS A 1 78 ? -9.836 -11.195 -8.086 1 96 78 CYS A CA 1
ATOM 611 C C . CYS A 1 78 ? -11.016 -11.648 -8.93 1 96 78 CYS A C 1
ATOM 613 O O . CYS A 1 78 ? -12.156 -11.664 -8.453 1 96 78 CYS A O 1
ATOM 615 N N . LEU A 1 79 ? -10.75 -12.094 -10.156 1 95.25 79 LEU A N 1
ATOM 616 C CA . LEU A 1 79 ? -11.812 -12.398 -11.109 1 95.25 79 LEU A CA 1
ATOM 617 C C . LEU A 1 79 ? -12.312 -13.82 -10.922 1 95.25 79 LEU A C 1
ATOM 619 O O . LEU A 1 79 ? -13.422 -14.156 -11.352 1 95.25 79 LEU A O 1
ATOM 623 N N . THR A 1 80 ? -11.461 -14.695 -10.32 1 94.44 80 THR A N 1
ATOM 624 C CA . THR A 1 80 ? -11.812 -16.094 -10.156 1 94.44 80 THR A CA 1
ATOM 625 C C . THR A 1 80 ? -11.578 -16.547 -8.719 1 94.44 80 THR A C 1
ATOM 627 O O . THR A 1 80 ? -10.797 -15.938 -7.984 1 94.44 80 THR A O 1
ATOM 630 N N . SER A 1 81 ? -12.336 -17.609 -8.312 1 93.25 81 SER A N 1
ATOM 631 C CA . SER A 1 81 ? -12.141 -18.203 -6.988 1 93.25 81 SER A CA 1
ATOM 632 C C . SER A 1 81 ? -10.992 -19.203 -6.988 1 93.25 81 SER A C 1
ATOM 634 O O . SER A 1 81 ? -10.344 -19.406 -5.957 1 93.25 81 SER A O 1
ATOM 636 N N . TYR A 1 82 ? -10.875 -19.766 -8.211 1 93.81 82 TYR A N 1
ATOM 637 C CA . TYR A 1 82 ? -9.797 -20.734 -8.406 1 93.81 82 TYR A CA 1
ATOM 638 C C . TYR A 1 82 ? -8.836 -20.25 -9.484 1 93.81 82 TYR A C 1
ATOM 640 O O . TYR A 1 82 ? -9.094 -19.266 -10.172 1 93.81 82 TYR A O 1
ATOM 648 N N . CYS A 1 83 ? -7.688 -20.906 -9.523 1 94.25 83 CYS A N 1
ATOM 649 C CA . CYS A 1 83 ? -6.66 -20.469 -10.461 1 94.25 83 CYS A CA 1
ATOM 650 C C . CYS A 1 83 ? -6.91 -21.047 -11.852 1 94.25 83 CYS A C 1
ATOM 652 O O . CYS A 1 83 ? -7.453 -22.156 -11.984 1 94.25 83 CYS A O 1
ATOM 654 N N . LEU A 1 84 ? -6.488 -20.266 -12.781 1 90.88 84 LEU A N 1
ATOM 655 C CA . LEU A 1 84 ? -6.629 -20.719 -14.164 1 90.88 84 LEU A CA 1
ATOM 656 C C . LEU A 1 84 ? -5.582 -21.766 -14.5 1 90.88 84 LEU A C 1
ATOM 658 O O . LEU A 1 84 ? -4.48 -21.766 -13.945 1 90.88 84 LEU A O 1
ATOM 662 N N . SER A 1 85 ? -6.012 -22.594 -15.375 1 81.88 85 SER A N 1
ATOM 663 C CA . SER A 1 85 ? -5.059 -23.562 -15.93 1 81.88 85 SER A CA 1
ATOM 664 C C . SER A 1 85 ? -4.066 -22.875 -16.859 1 81.88 85 SER A C 1
ATOM 666 O O . SER A 1 85 ? -4.223 -21.688 -17.188 1 81.88 85 SER A O 1
ATOM 668 N N . LEU A 1 86 ? -2.992 -23.625 -17.219 1 74.25 86 LEU A N 1
ATOM 669 C CA . LEU A 1 86 ? -1.992 -23.062 -18.125 1 74.25 86 LEU A CA 1
ATOM 670 C C . LEU A 1 86 ? -2.631 -22.609 -19.422 1 74.25 86 LEU A C 1
ATOM 672 O O . LEU A 1 86 ? -2.139 -21.688 -20.078 1 74.25 86 LEU A O 1
ATOM 676 N N . ARG A 1 87 ? -3.707 -23.312 -19.766 1 66.75 87 ARG A N 1
ATOM 677 C CA . ARG A 1 87 ? -4.355 -22.984 -21.031 1 66.75 87 ARG A CA 1
ATOM 678 C C . ARG A 1 87 ? -5.25 -21.75 -20.875 1 66.75 87 ARG A C 1
ATOM 680 O O . ARG A 1 87 ? -5.641 -21.141 -21.875 1 66.75 87 ARG A O 1
ATOM 687 N N . GLY A 1 88 ? -5.445 -21.297 -19.609 1 61.88 88 GLY A N 1
ATOM 688 C CA . GLY A 1 88 ? -6.145 -20.062 -19.297 1 61.88 88 GLY A CA 1
ATOM 689 C C . GLY A 1 88 ? -7.648 -20.188 -19.406 1 61.88 88 GLY A C 1
ATOM 690 O O . GLY A 1 88 ? -8.383 -19.281 -19 1 61.88 88 GLY A O 1
ATOM 691 N N . ASN A 1 89 ? -8.133 -21.219 -19.938 1 67.88 89 ASN A N 1
ATOM 692 C CA . ASN A 1 89 ? -9.555 -21.312 -20.266 1 67.88 89 ASN A CA 1
ATOM 693 C C . ASN A 1 89 ? -10.336 -22.016 -19.156 1 67.88 89 ASN A C 1
ATOM 695 O O . ASN A 1 89 ? -11.562 -21.969 -19.125 1 67.88 89 ASN A O 1
ATOM 699 N N . ASP A 1 90 ? -9.672 -22.703 -18.391 1 79.5 90 ASP A N 1
ATOM 700 C CA . ASP A 1 90 ? -10.367 -23.406 -17.312 1 79.5 90 ASP A CA 1
ATOM 701 C C . ASP A 1 90 ? -9.703 -23.172 -15.969 1 79.5 90 ASP A C 1
ATOM 703 O O . ASP A 1 90 ? -8.516 -22.844 -15.906 1 79.5 90 ASP A O 1
ATOM 707 N N . GLU A 1 91 ? -10.57 -23.328 -14.867 1 82 91 GLU A N 1
ATOM 708 C CA . GLU A 1 91 ? -10.047 -23.188 -13.516 1 82 91 GLU A CA 1
ATOM 709 C C . GLU A 1 91 ? -9.57 -24.516 -12.961 1 82 91 GLU A C 1
ATOM 711 O O . GLU A 1 91 ? -10.203 -25.547 -13.188 1 82 91 GLU A O 1
ATOM 716 N N . ASP A 1 92 ? -8.398 -24.5 -12.523 1 81.06 92 ASP A N 1
ATOM 717 C CA . ASP A 1 92 ? -7.906 -25.609 -11.711 1 81.06 92 ASP A CA 1
ATOM 718 C C . ASP A 1 92 ? -8.461 -25.547 -10.289 1 81.06 92 ASP A C 1
ATOM 720 O O . ASP A 1 92 ? -8.016 -24.719 -9.492 1 81.06 92 ASP A O 1
ATOM 724 N N . LEU A 1 93 ? -9.266 -26.516 -9.938 1 84.06 93 LEU A N 1
ATOM 725 C CA . LEU A 1 93 ? -9.992 -26.453 -8.68 1 84.06 93 LEU A CA 1
ATOM 726 C C . LEU A 1 93 ? -9.094 -26.875 -7.516 1 84.06 93 LEU A C 1
ATOM 728 O O . LEU A 1 93 ? -9.484 -26.75 -6.352 1 84.06 93 LEU A O 1
ATOM 732 N N . THR A 1 94 ? -7.91 -27.234 -7.836 1 86.81 94 THR A N 1
ATOM 733 C CA . THR A 1 94 ? -7.004 -27.641 -6.773 1 86.81 94 THR A CA 1
ATOM 734 C C . THR A 1 94 ? -6.242 -26.438 -6.215 1 86.81 94 THR A C 1
ATOM 736 O O . THR A 1 94 ? -5.582 -26.547 -5.176 1 86.81 94 THR A O 1
ATOM 739 N N . LEU A 1 95 ? -6.363 -25.406 -6.938 1 90.56 95 LEU A N 1
ATOM 740 C CA . LEU A 1 95 ? -5.684 -24.172 -6.52 1 90.56 95 LEU A CA 1
ATOM 741 C C . LEU A 1 95 ? -6.688 -23.062 -6.262 1 90.56 95 LEU A C 1
ATOM 743 O O . LEU A 1 95 ? -7.707 -22.969 -6.945 1 90.56 95 LEU A O 1
ATOM 747 N N . GLU A 1 96 ? -6.406 -22.234 -5.305 1 93.5 96 GLU A N 1
ATOM 748 C CA . GLU A 1 96 ? -7.312 -21.141 -4.953 1 93.5 96 GLU A CA 1
ATOM 749 C C . GLU A 1 96 ? -6.691 -19.781 -5.273 1 93.5 96 GLU A C 1
ATOM 751 O O . GLU A 1 96 ? -5.5 -19.578 -5.051 1 93.5 96 GLU A O 1
ATOM 756 N N . ALA A 1 97 ? -7.512 -18.969 -5.809 1 95.5 97 ALA A N 1
ATOM 757 C CA . ALA A 1 97 ? -7.117 -17.562 -5.977 1 95.5 97 ALA A CA 1
ATOM 758 C C . ALA A 1 97 ? -7.375 -16.766 -4.703 1 95.5 97 ALA A C 1
ATOM 760 O O . ALA A 1 97 ? -8.5 -16.734 -4.203 1 95.5 97 ALA A O 1
ATOM 761 N N . LYS A 1 98 ? -6.391 -16.109 -4.164 1 95.25 98 LYS A N 1
ATOM 762 C CA . LYS A 1 98 ? -6.504 -15.344 -2.93 1 95.25 98 LYS A CA 1
ATOM 763 C C . LYS A 1 98 ? -6.008 -13.914 -3.123 1 95.25 98 LYS A C 1
ATOM 765 O O . LYS A 1 98 ? -5.012 -13.688 -3.814 1 95.25 98 LYS A O 1
ATOM 770 N N . PRO A 1 99 ? -6.664 -13.023 -2.529 1 95.31 99 PRO 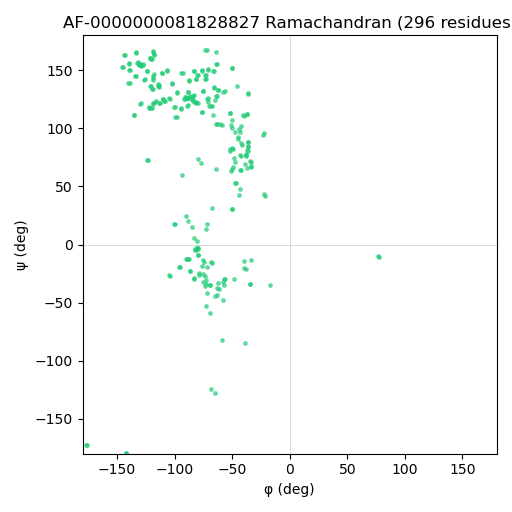A N 1
ATOM 771 C CA . PRO A 1 99 ? -6.215 -11.633 -2.621 1 95.31 99 PRO A CA 1
ATOM 772 C C . PRO A 1 99 ? -4.957 -11.359 -1.796 1 95.31 99 PRO A C 1
ATOM 774 O O . PRO A 1 99 ? -4.777 -11.953 -0.728 1 95.31 99 PRO A O 1
ATOM 777 N N . ILE A 1 100 ? -4.125 -10.547 -2.346 1 93.06 100 ILE A N 1
ATOM 778 C CA . ILE A 1 100 ? -3.012 -9.977 -1.596 1 93.06 100 ILE A CA 1
ATOM 779 C C . ILE A 1 100 ? -3.41 -8.609 -1.035 1 93.06 100 ILE A C 1
ATOM 781 O O . ILE A 1 100 ? -3.668 -7.672 -1.793 1 93.06 100 ILE A O 1
ATOM 785 N N . VAL A 1 101 ? -3.424 -8.531 0.295 1 91.19 101 VAL A N 1
ATOM 786 C CA . VAL A 1 101 ? -3.928 -7.336 0.965 1 91.19 101 VAL A CA 1
ATOM 787 C C . VAL A 1 101 ? -2.775 -6.594 1.637 1 91.19 101 VAL A C 1
ATOM 789 O O . VAL A 1 101 ? -1.832 -7.215 2.131 1 91.19 101 VAL A O 1
ATOM 792 N N . TYR A 1 102 ? -2.889 -5.289 1.679 1 88.75 102 TYR A N 1
ATOM 793 C CA . TYR A 1 102 ? -1.872 -4.426 2.27 1 88.75 102 TYR A CA 1
ATOM 794 C C . TYR A 1 102 ? -2.508 -3.223 2.953 1 88.75 102 TYR A C 1
ATOM 796 O O . TYR A 1 102 ? -3.615 -2.812 2.598 1 88.75 102 TYR A O 1
ATOM 804 N N . GLU A 1 103 ? -1.818 -2.721 3.93 1 88.69 103 GLU A N 1
ATOM 805 C CA . GLU A 1 103 ? -2.275 -1.522 4.629 1 88.69 103 GLU A CA 1
ATOM 806 C C . GLU A 1 103 ? -1.465 -0.298 4.211 1 88.69 103 GLU A C 1
ATOM 808 O O . GLU A 1 103 ? -0.238 -0.29 4.336 1 88.69 103 GLU A O 1
ATOM 813 N N . VAL A 1 104 ? -2.164 0.749 3.775 1 88.75 104 VAL A N 1
ATOM 814 C CA . VAL A 1 104 ? -1.48 1.938 3.275 1 88.75 104 VAL A CA 1
ATOM 815 C C . VAL A 1 104 ? -1.875 3.15 4.113 1 88.75 104 VAL A C 1
ATOM 817 O O . VAL A 1 104 ? -2.922 3.148 4.766 1 88.75 104 VAL A O 1
ATOM 820 N N . LEU A 1 105 ? -1.044 4.18 4.059 1 89.94 105 LEU A N 1
ATOM 821 C CA . LEU A 1 105 ? -1.354 5.438 4.727 1 89.94 105 LEU A CA 1
ATOM 822 C C . LEU A 1 105 ? -2.324 6.27 3.896 1 89.94 105 LEU A C 1
ATOM 824 O O . LEU A 1 105 ? -2.252 6.273 2.666 1 89.94 105 LEU A O 1
ATOM 828 N N . VAL A 1 106 ? -3.145 6.961 4.598 1 91.75 106 VAL A N 1
ATOM 829 C CA . VAL A 1 106 ? -4.02 7.953 3.984 1 91.75 106 VAL A CA 1
ATOM 830 C C . VAL A 1 106 ? -4.098 9.195 4.867 1 91.75 106 VAL A C 1
ATOM 832 O O . VAL A 1 106 ? -3.785 9.133 6.059 1 91.75 106 VAL A O 1
ATOM 835 N N . LEU A 1 107 ? -4.414 10.32 4.262 1 91.88 107 LEU A N 1
ATOM 836 C CA . LEU A 1 107 ? -4.68 11.562 4.98 1 91.88 107 LEU A CA 1
ATOM 837 C C . LEU A 1 107 ? -6.145 11.961 4.848 1 91.88 107 LEU A C 1
ATOM 839 O O . LEU A 1 107 ? -6.652 12.117 3.736 1 91.88 107 LEU A O 1
ATOM 843 N N . HIS A 1 108 ? -6.836 12.102 5.953 1 93.44 108 HIS A N 1
ATOM 844 C CA . HIS A 1 108 ? -8.219 12.555 5.938 1 93.44 108 HIS A CA 1
ATOM 845 C C . HIS A 1 108 ? -8.312 14.055 6.227 1 93.44 108 HIS A C 1
ATOM 847 O O . HIS A 1 108 ? -7.707 14.539 7.18 1 93.44 108 HIS A O 1
ATOM 853 N N . ARG A 1 109 ? -9.039 14.68 5.395 1 92.56 109 ARG A N 1
ATOM 854 C CA . ARG A 1 109 ? -9.305 16.094 5.609 1 92.56 109 ARG A CA 1
ATOM 855 C C . ARG A 1 109 ? -10.43 16.297 6.629 1 92.56 109 ARG A C 1
ATOM 857 O O . ARG A 1 109 ? -11.492 15.68 6.508 1 92.56 109 ARG A O 1
ATOM 864 N N . VAL A 1 110 ? -10.172 16.984 7.684 1 91.75 110 VAL A N 1
ATOM 865 C CA . VAL A 1 110 ? -11.164 17.25 8.727 1 91.75 110 VAL A CA 1
ATOM 866 C C . VAL A 1 110 ? -11.391 18.766 8.844 1 91.75 110 VAL A C 1
ATOM 868 O O . VAL A 1 110 ? -10.43 19.531 8.945 1 91.75 110 VAL A O 1
ATOM 871 N N . SER A 1 111 ? -12.602 19.141 8.656 1 85.25 111 SER A N 1
ATOM 872 C CA . SER A 1 111 ? -12.93 20.547 8.758 1 85.25 111 SER A CA 1
ATOM 873 C C . SER A 1 111 ? -12.875 21.031 10.203 1 85.25 111 SER A C 1
ATOM 875 O O . SER A 1 111 ? -13.203 20.281 11.125 1 85.25 111 SER A O 1
ATOM 877 N N . SER A 1 112 ? -12.172 22 10.469 1 72.38 112 SER A N 1
ATOM 878 C CA . SER A 1 112 ? -12.125 22.609 11.789 1 72.38 112 SER A CA 1
ATOM 879 C C . SER A 1 112 ? -13.477 23.203 12.172 1 72.38 112 SER A C 1
ATOM 881 O O . SER A 1 112 ? -14.188 23.734 11.312 1 72.38 112 SER A O 1
ATOM 883 N N . THR A 1 113 ? -14.289 22.578 13.047 1 59.97 113 THR A N 1
ATOM 884 C CA . THR A 1 113 ? -15.516 23.203 13.531 1 59.97 113 THR A CA 1
ATOM 885 C C . THR A 1 113 ? -15.227 24.594 14.078 1 59.97 113 THR A C 1
ATOM 887 O O . THR A 1 113 ? -14.242 24.797 14.789 1 59.97 113 THR A O 1
ATOM 890 N N . LYS A 1 114 ? -15.688 25.547 13.477 1 53.28 114 LYS A N 1
ATOM 891 C CA . LYS A 1 114 ? -15.688 26.953 13.906 1 53.28 114 LYS A CA 1
ATOM 892 C C . LYS A 1 114 ? -16.156 27.078 15.352 1 53.28 114 LYS A C 1
ATOM 894 O O . LYS A 1 114 ? -17.156 26.484 15.742 1 53.28 114 LYS A O 1
ATOM 899 N N . SER A 1 115 ? -15.305 27.156 16.297 1 52.03 115 SER A N 1
ATOM 900 C CA . SER A 1 115 ? -15.875 27.656 17.531 1 52.03 115 SER A CA 1
ATOM 901 C C . SER A 1 115 ? -16.938 28.719 17.266 1 52.03 115 SER A C 1
ATOM 903 O O . SER A 1 115 ? -16.828 29.469 16.281 1 52.03 115 SER A O 1
ATOM 905 N N . LYS A 1 116 ? -18.156 28.625 17.859 1 52.06 116 LYS A N 1
ATOM 906 C CA . LYS A 1 116 ? -19.312 29.531 17.844 1 52.06 116 LYS A CA 1
ATOM 907 C C . LYS A 1 116 ? -18.859 30.984 17.922 1 52.06 116 LYS A C 1
ATOM 909 O O . LYS A 1 116 ? -19.688 31.891 18 1 52.06 116 LYS A O 1
ATOM 914 N N . LYS A 1 117 ? -17.672 31.281 18.375 1 53.94 117 LYS A N 1
ATOM 915 C CA . LYS A 1 117 ? -17.656 32.719 18.578 1 53.94 117 LYS A CA 1
ATOM 916 C C . LYS A 1 117 ? -17.719 33.469 17.25 1 53.94 117 LYS A C 1
ATOM 918 O O . LYS A 1 117 ? -17.062 33.062 16.281 1 53.94 117 LYS A O 1
ATOM 923 N N . LYS A 1 118 ? -18.734 34.281 17.031 1 50.44 118 LYS A N 1
ATOM 924 C CA . LYS A 1 118 ? -19.391 35.156 16.078 1 50.44 118 LYS A CA 1
ATOM 925 C C . LYS A 1 118 ? -18.375 35.875 15.188 1 50.44 118 LYS A C 1
ATOM 927 O O . LYS A 1 118 ? -18.75 36.688 14.336 1 50.44 118 LYS A O 1
ATOM 932 N N . THR A 1 119 ? -17.172 36.219 15.727 1 48.09 119 THR A N 1
ATOM 933 C CA . THR A 1 119 ? -16.688 37.375 14.953 1 48.09 119 THR A CA 1
ATOM 934 C C . THR A 1 119 ? -16.344 36.938 13.523 1 48.09 119 THR A C 1
ATOM 936 O O . THR A 1 119 ? -16.875 37.531 12.562 1 48.09 119 THR A O 1
ATOM 939 N N . LYS A 1 120 ? -14.93 37.25 13.062 1 51.97 120 LYS A N 1
ATOM 940 C CA . LYS A 1 120 ? -14.453 37.438 11.695 1 51.97 120 LYS A CA 1
ATOM 941 C C . LYS A 1 120 ? -14.453 36.125 10.93 1 51.97 120 LYS A C 1
ATOM 943 O O . LYS A 1 120 ? -14.211 35.062 11.508 1 51.97 120 LYS A O 1
ATOM 948 N N . LYS A 1 121 ? -15.203 35.938 9.789 1 50.12 121 LYS A N 1
ATOM 949 C CA . LYS A 1 121 ? -15.25 34.938 8.727 1 50.12 121 LYS A CA 1
ATOM 950 C C . LYS A 1 121 ? -13.93 34.188 8.625 1 50.12 121 LYS A C 1
ATOM 952 O O . LYS A 1 121 ? -13.07 34.531 7.812 1 50.12 121 LYS A O 1
ATOM 957 N N . ARG A 1 122 ? -13.32 33.781 9.688 1 51.84 122 ARG A N 1
ATOM 958 C CA . ARG A 1 122 ? -12.031 33.125 9.547 1 51.84 122 ARG A CA 1
ATOM 959 C C . ARG A 1 122 ? -12.164 31.859 8.703 1 51.84 122 ARG A C 1
ATOM 961 O O . ARG A 1 122 ? -13.141 31.109 8.852 1 51.84 122 ARG A O 1
ATOM 968 N N . LYS A 1 123 ? -11.742 31.844 7.398 1 54.69 123 LYS A N 1
ATOM 969 C CA . LYS A 1 123 ? -11.625 30.703 6.492 1 54.69 123 LYS A CA 1
ATOM 970 C C . LYS A 1 123 ? -11.477 29.391 7.262 1 54.69 123 LYS A C 1
ATOM 972 O O . LYS A 1 123 ? -10.617 29.281 8.141 1 54.69 123 LYS A O 1
ATOM 977 N N . LEU A 1 124 ? -12.562 28.703 7.496 1 55 124 LEU A N 1
ATOM 978 C CA . LEU A 1 124 ? -12.609 27.375 8.109 1 55 124 LEU A CA 1
ATOM 979 C C . LEU A 1 124 ? -11.422 26.531 7.676 1 55 124 LEU A C 1
ATOM 981 O O . LEU A 1 124 ? -11.297 26.188 6.496 1 55 124 LEU A O 1
ATOM 985 N N . GLY A 1 125 ? -10.344 26.656 8.305 1 75.5 125 GLY A N 1
ATOM 986 C CA . GLY A 1 125 ? -9.148 25.922 7.938 1 75.5 125 GLY A CA 1
ATOM 987 C C . GLY A 1 125 ? -9.312 24.422 8.055 1 75.5 125 GLY A C 1
ATOM 988 O O . GLY A 1 125 ? -10.383 23.938 8.445 1 75.5 125 GLY A O 1
ATOM 989 N N . TYR A 1 126 ? -8.977 23.625 7.223 1 86.31 126 TYR A N 1
ATOM 990 C CA . TYR A 1 126 ? -8.969 22.172 7.359 1 86.31 126 TYR A CA 1
ATOM 991 C C . TYR A 1 126 ? -7.609 21.672 7.832 1 86.31 126 TYR A C 1
ATOM 993 O O . TYR A 1 126 ? -6.617 22.406 7.762 1 86.31 126 TYR A O 1
ATOM 1001 N N . ARG A 1 127 ? -7.719 20.672 8.539 1 90.62 127 ARG A N 1
ATOM 1002 C CA . ARG A 1 127 ? -6.52 19.922 8.883 1 90.62 127 ARG A CA 1
ATOM 1003 C C . ARG A 1 127 ? -6.586 18.5 8.344 1 90.62 127 ARG A C 1
ATOM 1005 O O . ARG A 1 127 ? -7.66 18.016 7.969 1 90.62 127 ARG A O 1
ATOM 1012 N N . PHE A 1 128 ? -5.48 17.953 8.336 1 92.12 128 PHE A N 1
ATOM 1013 C CA . PHE A 1 128 ? -5.449 16.547 7.961 1 92.12 128 PHE A CA 1
ATOM 1014 C C . PHE A 1 128 ? -5.188 15.664 9.172 1 92.12 128 PHE A C 1
ATOM 1016 O O . PHE A 1 128 ? -4.539 16.094 10.133 1 92.12 128 PHE A O 1
ATOM 1023 N N . THR A 1 129 ? -5.695 14.531 9.141 1 92.5 129 THR A N 1
ATOM 1024 C CA . THR A 1 129 ? -5.379 13.492 10.109 1 92.5 129 THR A CA 1
ATOM 1025 C C . THR A 1 129 ? -4.797 12.258 9.422 1 92.5 129 THR A C 1
ATOM 1027 O O . THR A 1 129 ? -5.293 11.836 8.375 1 92.5 129 THR A O 1
ATOM 1030 N N . LEU A 1 130 ? -3.775 11.758 10.023 1 92.5 130 LEU A N 1
ATOM 1031 C CA . LEU A 1 130 ? -3.143 10.562 9.484 1 92.5 130 LEU A CA 1
ATOM 1032 C C . LEU A 1 130 ? -3.977 9.32 9.789 1 92.5 130 LEU A C 1
ATOM 1034 O O . LEU A 1 130 ? -4.438 9.141 10.922 1 92.5 130 LEU A O 1
ATOM 1038 N N . GLY A 1 131 ? -4.195 8.5 8.719 1 90.94 131 GLY A N 1
ATOM 1039 C CA . GLY A 1 131 ? -4.906 7.242 8.852 1 90.94 131 GLY A CA 1
ATOM 1040 C C . GLY A 1 131 ? -4.328 6.137 7.992 1 90.94 131 GLY A C 1
ATOM 1041 O O . GLY A 1 131 ? -3.24 6.281 7.434 1 90.94 131 GLY A O 1
ATOM 1042 N N . THR A 1 132 ? -4.984 4.98 8.094 1 90 132 THR A N 1
ATOM 1043 C CA . THR A 1 132 ? -4.609 3.846 7.258 1 90 132 THR A CA 1
ATOM 1044 C C . THR A 1 132 ? -5.844 3.217 6.617 1 90 132 THR A C 1
ATOM 1046 O O . THR A 1 132 ? -6.965 3.416 7.09 1 90 132 THR A O 1
ATOM 1049 N N . GLU A 1 133 ? -5.617 2.562 5.543 1 89.94 133 GLU A N 1
ATOM 1050 C CA . GLU A 1 133 ? -6.641 1.771 4.871 1 89.94 133 GLU A CA 1
ATOM 1051 C C . GLU A 1 133 ? -6.074 0.447 4.367 1 89.94 133 GLU A C 1
ATOM 1053 O O . GLU A 1 133 ? -4.949 0.398 3.859 1 89.94 133 GLU A O 1
ATOM 1058 N N . VAL A 1 134 ? -6.898 -0.605 4.551 1 90.12 134 VAL A N 1
ATOM 1059 C CA . VAL A 1 134 ? -6.527 -1.915 4.023 1 90.12 134 VAL A CA 1
ATOM 1060 C C . VAL A 1 134 ? -7.039 -2.059 2.594 1 90.12 134 VAL A C 1
ATOM 1062 O O . VAL A 1 134 ? -8.227 -1.85 2.326 1 90.12 134 VAL A O 1
ATOM 1065 N N . ILE A 1 135 ? -6.078 -2.4 1.689 1 89.62 135 ILE A N 1
ATOM 1066 C CA . ILE A 1 135 ? -6.48 -2.498 0.29 1 89.62 135 ILE A CA 1
ATOM 1067 C C . ILE A 1 135 ? -6.016 -3.834 -0.287 1 89.62 135 ILE A C 1
ATOM 1069 O O . ILE A 1 135 ? -5.066 -4.438 0.213 1 89.62 135 ILE A O 1
ATOM 1073 N N . THR A 1 136 ? -6.738 -4.305 -1.331 1 91.88 136 THR A N 1
ATOM 1074 C CA . THR A 1 136 ? -6.289 -5.426 -2.146 1 91.88 136 THR A CA 1
ATOM 1075 C C . THR A 1 136 ? -5.422 -4.941 -3.305 1 91.88 136 THR A C 1
ATOM 1077 O O . THR A 1 136 ? -5.832 -4.066 -4.07 1 91.88 136 THR A O 1
ATOM 1080 N N . VAL A 1 137 ? -4.273 -5.512 -3.385 1 91.38 137 VAL A N 1
ATOM 1081 C CA . VAL A 1 137 ? -3.314 -4.984 -4.352 1 91.38 137 VAL A CA 1
ATOM 1082 C C . VAL A 1 137 ? -3.238 -5.91 -5.562 1 91.38 137 VAL A C 1
ATOM 1084 O O . VAL A 1 137 ? -2.92 -5.469 -6.668 1 91.38 137 VAL A O 1
ATOM 1087 N N . GLY A 1 138 ? -3.518 -7.133 -5.363 1 93.44 138 GLY A N 1
ATOM 1088 C CA . GLY A 1 138 ? -3.506 -8.164 -6.387 1 93.44 138 GLY A CA 1
ATOM 1089 C C . GLY A 1 138 ? -3.969 -9.516 -5.875 1 93.44 138 GLY A C 1
ATOM 1090 O O . GLY A 1 138 ? -4.484 -9.617 -4.758 1 93.44 138 GLY A O 1
ATOM 1091 N N . CYS A 1 139 ? -3.797 -10.438 -6.766 1 95.56 139 CYS A N 1
ATOM 1092 C CA . CYS A 1 139 ? -4.195 -11.797 -6.41 1 95.56 139 CYS A CA 1
ATOM 1093 C C . CYS A 1 139 ? -3.057 -12.781 -6.656 1 95.56 139 CYS A C 1
ATOM 1095 O O . CYS A 1 139 ? -2.178 -12.531 -7.48 1 95.56 139 CYS A O 1
ATOM 1097 N N . THR A 1 140 ? -3.105 -13.844 -5.926 1 95.81 140 THR A N 1
ATOM 1098 C CA . THR A 1 140 ? -2.102 -14.891 -6.059 1 95.81 140 THR A CA 1
ATOM 1099 C C . THR A 1 140 ? -2.75 -16.266 -5.992 1 95.81 140 THR A C 1
ATOM 1101 O O . THR A 1 140 ? -3.805 -16.438 -5.375 1 95.81 140 THR A O 1
ATOM 1104 N N . CYS A 1 141 ? -2.117 -17.172 -6.676 1 95.06 141 CYS A N 1
ATOM 1105 C CA . CYS A 1 141 ? -2.607 -18.547 -6.691 1 95.06 141 CYS A CA 1
ATOM 1106 C C . CYS A 1 141 ? -1.957 -19.359 -5.582 1 95.06 141 CYS A C 1
ATOM 1108 O O . CYS A 1 141 ? -0.731 -19.453 -5.512 1 95.06 141 CYS A O 1
ATOM 1110 N N . VAL A 1 142 ? -2.809 -20 -4.715 1 93.69 142 VAL A N 1
ATOM 1111 C CA . VAL A 1 142 ? -2.258 -20.703 -3.555 1 93.69 142 VAL A CA 1
ATOM 1112 C C . VAL A 1 142 ? -2.711 -22.156 -3.561 1 93.69 142 VAL A C 1
ATOM 1114 O O . VAL A 1 142 ? -3.77 -22.484 -4.102 1 93.69 142 VAL A O 1
ATOM 1117 N N . ARG A 1 143 ? -1.813 -22.984 -3.002 1 89.5 143 ARG A N 1
ATOM 1118 C CA . ARG A 1 143 ? -2.17 -24.391 -2.764 1 89.5 143 ARG A CA 1
ATOM 1119 C C . ARG A 1 143 ? -3.148 -24.516 -1.601 1 89.5 143 ARG A C 1
ATOM 1121 O O . ARG A 1 143 ? -3.117 -23.703 -0.667 1 89.5 143 ARG A O 1
ATOM 1128 N N . PRO A 1 144 ? -4.051 -25.5 -1.726 1 77.56 144 PRO A N 1
ATOM 1129 C CA . PRO A 1 144 ? -5.023 -25.656 -0.643 1 77.56 144 PRO A CA 1
ATOM 1130 C C . PRO A 1 144 ? -4.375 -26.031 0.686 1 77.56 144 PRO A C 1
ATOM 1132 O O . PRO A 1 144 ? -3.332 -26.703 0.7 1 77.56 144 PRO A O 1
ATOM 1135 N N . SER A 1 145 ? -4.652 -25.281 1.824 1 67.56 145 SER A N 1
ATOM 1136 C CA . SER A 1 145 ? -4.188 -25.656 3.158 1 67.56 145 SER A CA 1
ATOM 1137 C C . SER A 1 145 ? -4.551 -27.094 3.492 1 67.56 145 SER A C 1
ATOM 1139 O O . SER A 1 145 ? -5.703 -27.5 3.352 1 67.56 145 SER A O 1
ATOM 1141 N N . TYR A 1 146 ? -3.844 -28.109 3.061 1 54.88 146 TYR A N 1
ATOM 1142 C CA . TYR A 1 146 ? -4.223 -29.438 3.521 1 54.88 146 TYR A CA 1
ATOM 1143 C C . TYR A 1 146 ? -4.371 -29.469 5.039 1 54.88 146 TYR A C 1
ATOM 1145 O O . TYR A 1 146 ? -3.482 -29.016 5.766 1 54.88 146 TYR A O 1
ATOM 1153 N N . VAL A 1 147 ? -5.418 -29.109 5.609 1 45.69 147 VAL A N 1
ATOM 1154 C CA . VAL A 1 147 ? -5.656 -29.672 6.93 1 45.69 147 VAL A CA 1
ATOM 1155 C C . VAL A 1 147 ? -5.172 -31.125 6.969 1 45.69 147 VAL A C 1
ATOM 1157 O O . VAL A 1 147 ? -5.57 -31.938 6.137 1 45.69 147 VAL A O 1
ATOM 1160 N N . ASN A 1 148 ? -3.928 -31.266 7.301 1 36.62 148 ASN A N 1
ATOM 1161 C CA . ASN A 1 148 ? -3.529 -32.625 7.645 1 36.62 148 ASN A CA 1
ATOM 1162 C C . ASN A 1 148 ? -4.66 -33.406 8.328 1 36.62 148 ASN A C 1
ATOM 1164 O O . ASN A 1 148 ? -5.062 -33.031 9.445 1 36.62 148 ASN A O 1
ATOM 1168 N N . GLN A 1 149 ? -5.664 -33.781 7.691 1 29.75 149 GLN A N 1
ATOM 1169 C CA . GLN A 1 149 ? -6.469 -34.844 8.289 1 29.75 149 GLN A CA 1
ATOM 1170 C C . GLN A 1 149 ? -5.598 -36.031 8.719 1 29.75 149 GLN A C 1
ATOM 1172 O O . GLN A 1 149 ? -5.266 -36.875 7.898 1 29.75 149 GLN A O 1
ATOM 1177 N N . ASN A 1 150 ? -4.312 -35.781 9.117 1 27.61 150 ASN A N 1
ATOM 1178 C CA . ASN A 1 150 ? -3.996 -36.969 9.898 1 27.61 150 ASN A CA 1
ATOM 1179 C C . ASN A 1 150 ? -4.719 -36.969 11.242 1 27.61 150 ASN A C 1
ATOM 1181 O O . ASN A 1 150 ? -4.809 -35.938 11.906 1 27.61 150 ASN A O 1
ATOM 1185 N N . MET B 1 1 ? 18.75 54.906 -62.531 1 31.64 1 MET B N 1
ATOM 1186 C CA . MET B 1 1 ? 17.75 55.062 -61.5 1 31.64 1 MET B CA 1
ATOM 1187 C C . MET B 1 1 ? 17.547 53.781 -60.719 1 31.64 1 MET B C 1
ATOM 1189 O O . MET B 1 1 ? 16.641 53.656 -59.875 1 31.64 1 MET B O 1
ATOM 1193 N N . LEU B 1 2 ? 18.3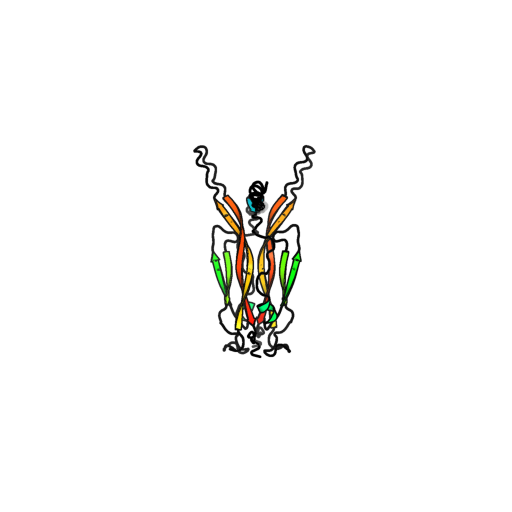12 52.656 -60.969 1 35.41 2 LEU B N 1
ATOM 1194 C CA . LEU B 1 2 ? 18.016 51.312 -60.562 1 35.41 2 LEU B CA 1
ATOM 1195 C C . LEU B 1 2 ? 18.453 51.062 -59.094 1 35.41 2 LEU B C 1
ATOM 1197 O O . LEU B 1 2 ? 18.344 49.938 -58.594 1 35.41 2 LEU B O 1
ATOM 1201 N N . LEU B 1 3 ? 19.109 52 -58.375 1 36.38 3 LEU B N 1
ATOM 1202 C CA . LEU B 1 3 ? 19.828 51.656 -57.156 1 36.38 3 LEU B CA 1
ATOM 1203 C C . LEU B 1 3 ? 18.859 51.406 -56 1 36.38 3 LEU B C 1
ATOM 1205 O O . LEU B 1 3 ? 19.281 51 -54.906 1 36.38 3 LEU B O 1
ATOM 1209 N N . VAL B 1 4 ? 17.625 51.938 -55.938 1 41.25 4 VAL B N 1
ATOM 1210 C CA . VAL B 1 4 ? 17.016 52.219 -54.625 1 41.25 4 VAL B CA 1
ATOM 1211 C C . VAL B 1 4 ? 16.453 50.938 -54.031 1 41.25 4 VAL B C 1
ATOM 1213 O O . VAL B 1 4 ? 15.773 51 -53 1 41.25 4 VAL B O 1
ATOM 1216 N N . LEU B 1 5 ? 16.438 49.75 -54.656 1 34.38 5 LEU B N 1
ATOM 1217 C CA . LEU B 1 5 ? 15.406 48.844 -54.219 1 34.38 5 LEU B CA 1
ATOM 1218 C C . LEU B 1 5 ? 15.719 48.281 -52.812 1 34.38 5 LEU B C 1
ATOM 1220 O O . LEU B 1 5 ? 14.82 48.156 -52 1 34.38 5 LEU B O 1
ATOM 1224 N N . ARG B 1 6 ? 16.828 47.688 -52.438 1 37.78 6 ARG B N 1
ATOM 1225 C CA . ARG B 1 6 ? 16.688 46.438 -51.719 1 37.78 6 ARG B CA 1
ATOM 1226 C C . ARG B 1 6 ? 16.562 46.688 -50.219 1 37.78 6 ARG B C 1
ATOM 1228 O O . ARG B 1 6 ? 16.812 45.781 -49.406 1 37.78 6 ARG B O 1
ATOM 1235 N N . ALA B 1 7 ? 16.203 47.844 -49.656 1 38.06 7 ALA B N 1
ATOM 1236 C CA . ALA B 1 7 ? 16.469 47.938 -48.219 1 38.06 7 ALA B CA 1
ATOM 1237 C C . ALA B 1 7 ? 15.516 47.062 -47.406 1 38.06 7 ALA B C 1
ATOM 1239 O O . ALA B 1 7 ? 15.711 46.844 -46.219 1 38.06 7 ALA B O 1
ATOM 1240 N N . PHE B 1 8 ? 14.312 46.594 -47.875 1 37.91 8 PHE B N 1
ATOM 1241 C CA . PHE B 1 8 ? 13.234 46.531 -46.906 1 37.91 8 PHE B CA 1
ATOM 1242 C C . PHE B 1 8 ? 13.516 45.438 -45.875 1 37.91 8 PHE B C 1
ATOM 1244 O O . PHE B 1 8 ? 13.234 45.594 -44.688 1 37.91 8 PHE B O 1
ATOM 1251 N N . LEU B 1 9 ? 13.695 44.125 -46.219 1 38.97 9 LEU B N 1
ATOM 1252 C CA . LEU B 1 9 ? 12.875 43.125 -45.562 1 38.97 9 LEU B CA 1
ATOM 1253 C C . LEU B 1 9 ? 13.5 42.719 -44.219 1 38.97 9 LEU B C 1
ATOM 1255 O O . LEU B 1 9 ? 13.266 41.594 -43.75 1 38.97 9 LEU B O 1
ATOM 1259 N N . CYS B 1 10 ? 14.469 43.438 -43.625 1 39 10 CYS B N 1
ATOM 1260 C CA . CYS B 1 10 ? 15.031 42.719 -42.469 1 39 10 CYS B CA 1
ATOM 1261 C C . CYS B 1 10 ? 14.039 42.688 -41.312 1 39 10 CYS B C 1
ATOM 1263 O O . CYS B 1 10 ? 14.047 43.594 -40.469 1 39 10 CYS B O 1
ATOM 1265 N N . LEU B 1 11 ? 12.68 42.938 -41.5 1 41.97 11 LEU B N 1
ATOM 1266 C CA . LEU B 1 11 ? 11.93 42.906 -40.25 1 41.97 11 LEU B CA 1
ATOM 1267 C C . LEU B 1 11 ? 12.234 41.656 -39.469 1 41.97 11 LEU B C 1
ATOM 1269 O O . LEU B 1 11 ? 12.148 40.531 -40 1 41.97 11 LEU B O 1
ATOM 1273 N N . SER B 1 12 ? 13.016 41.781 -38.344 1 43.94 12 SER B N 1
ATOM 1274 C CA . SER B 1 12 ? 13.445 41.031 -37.188 1 43.94 12 SER B CA 1
ATOM 1275 C C . SER B 1 12 ? 12.281 40.25 -36.562 1 43.94 12 SER B C 1
ATOM 1277 O O . SER B 1 12 ? 11.188 40.812 -36.406 1 43.94 12 SER B O 1
ATOM 1279 N N . LEU B 1 13 ? 12.094 38.938 -36.875 1 42 13 LEU B N 1
ATOM 1280 C CA . LEU B 1 13 ? 11.367 37.875 -36.156 1 42 13 LEU B CA 1
ATOM 1281 C C . LEU B 1 13 ? 11.656 37.906 -34.688 1 42 13 LEU B C 1
ATOM 1283 O O . LEU B 1 13 ? 12.703 37.438 -34.219 1 42 13 LEU B O 1
ATOM 1287 N N . ALA B 1 14 ? 11.617 39.062 -33.906 1 45.03 14 ALA B N 1
ATOM 1288 C CA . ALA B 1 14 ? 11.641 38.906 -32.469 1 45.03 14 ALA B CA 1
ATOM 1289 C C . ALA B 1 14 ? 10.578 37.906 -32 1 45.03 14 ALA B C 1
ATOM 1291 O O . ALA B 1 14 ? 9.383 38.219 -32.031 1 45.03 14 ALA B O 1
ATOM 1292 N N . SER B 1 15 ? 10.633 36.594 -32.375 1 44.38 15 SER B N 1
ATOM 1293 C CA . SER B 1 15 ? 9.789 35.594 -31.734 1 44.38 15 SER B CA 1
ATOM 1294 C C . SER B 1 15 ? 9.789 35.75 -30.203 1 44.38 15 SER B C 1
ATOM 1296 O O . SER B 1 15 ? 10.852 35.875 -29.594 1 44.38 15 SER B O 1
ATOM 1298 N N . THR B 1 16 ? 8.836 36.5 -29.625 1 47.69 16 THR B N 1
ATOM 1299 C CA . THR B 1 16 ? 8.422 36.469 -28.219 1 47.69 16 THR B CA 1
ATOM 1300 C C . THR B 1 16 ? 8.414 35.031 -27.703 1 47.69 16 THR B C 1
ATOM 1302 O O . THR B 1 16 ? 7.594 34.219 -28.125 1 47.69 16 THR B O 1
ATOM 1305 N N . LEU B 1 17 ? 9.5 34.375 -27.531 1 44.34 17 LEU B N 1
ATOM 1306 C CA . LEU B 1 17 ? 9.492 33.219 -26.641 1 44.34 17 LEU B CA 1
ATOM 1307 C C . LEU B 1 17 ? 8.812 33.562 -25.328 1 44.34 17 LEU B C 1
ATOM 1309 O O . LEU B 1 17 ? 9.398 34.219 -24.469 1 44.34 17 LEU B O 1
ATOM 1313 N N . LEU B 1 18 ? 7.609 34.094 -25.297 1 42 18 LEU B N 1
ATOM 1314 C CA . LEU B 1 18 ? 6.906 34.031 -24.016 1 42 18 LEU B CA 1
ATOM 1315 C C . LEU B 1 18 ? 7.074 32.656 -23.375 1 42 18 LEU B C 1
ATOM 1317 O O . LEU B 1 18 ? 6.594 31.641 -23.906 1 42 18 LEU B O 1
ATOM 1321 N N . ALA B 1 19 ? 8.211 32.375 -22.797 1 42.56 19 ALA B N 1
ATOM 1322 C CA . ALA B 1 19 ? 8.328 31.266 -21.859 1 42.56 19 ALA B CA 1
ATOM 1323 C C . ALA B 1 19 ? 7.082 31.156 -20.984 1 42.56 19 ALA B C 1
ATOM 1325 O O . ALA B 1 19 ? 6.746 32.094 -20.25 1 42.56 19 ALA B O 1
ATOM 1326 N N . ASN B 1 20 ? 5.992 30.641 -21.469 1 42.66 20 ASN B N 1
ATOM 1327 C CA . ASN B 1 20 ? 4.93 30.203 -20.562 1 42.66 20 ASN B CA 1
ATOM 1328 C C . ASN B 1 20 ? 5.496 29.656 -19.25 1 42.66 20 ASN B C 1
ATOM 1330 O O . ASN B 1 20 ? 6.105 28.578 -19.234 1 42.66 20 ASN B O 1
ATOM 1334 N N . LYS B 1 21 ? 6.078 30.422 -18.422 1 43.41 21 LYS B N 1
ATOM 1335 C CA . LYS B 1 21 ? 6.355 29.984 -17.062 1 43.41 21 LYS B CA 1
ATOM 1336 C C . LYS B 1 21 ? 5.16 29.234 -16.469 1 43.41 21 LYS B C 1
ATOM 1338 O O . LYS B 1 21 ? 4.145 29.859 -16.125 1 43.41 21 LYS B O 1
ATOM 1343 N N . LYS B 1 22 ? 4.727 28.109 -16.938 1 47.62 22 LYS B N 1
ATOM 1344 C CA . LYS B 1 22 ? 3.783 27.328 -16.156 1 47.62 22 LYS B CA 1
ATOM 1345 C C . LYS B 1 22 ? 4.098 27.422 -14.656 1 47.62 22 LYS B C 1
ATOM 1347 O O . LYS B 1 22 ? 5.16 26.984 -14.211 1 47.62 22 LYS B O 1
ATOM 1352 N N . THR B 1 23 ? 3.75 28.375 -13.938 1 48.12 23 THR B N 1
ATOM 1353 C CA . THR B 1 23 ? 3.842 28.406 -12.484 1 48.12 23 THR B CA 1
ATOM 1354 C C . THR B 1 23 ? 3.393 27.078 -11.883 1 48.12 23 THR B C 1
ATOM 1356 O O . THR B 1 23 ? 2.312 26.578 -12.203 1 48.12 23 THR B O 1
ATOM 1359 N N . ARG B 1 24 ? 4.312 26.156 -11.773 1 52.62 24 ARG B N 1
ATOM 1360 C CA . ARG B 1 24 ? 3.982 24.922 -11.047 1 52.62 24 ARG B CA 1
ATOM 1361 C C . ARG B 1 24 ? 3.162 25.25 -9.797 1 52.62 24 ARG B C 1
ATOM 1363 O O . ARG B 1 24 ? 3.484 26.172 -9.055 1 52.62 24 ARG B O 1
ATOM 1370 N N . PRO B 1 25 ? 1.923 24.859 -9.812 1 59.72 25 PRO B N 1
ATOM 1371 C CA . PRO B 1 25 ? 1.166 25.125 -8.586 1 59.72 25 PRO B CA 1
ATOM 1372 C C . PRO B 1 25 ? 2.01 24.953 -7.32 1 59.72 25 PRO B C 1
ATOM 1374 O O . PRO B 1 25 ? 2.807 24.016 -7.227 1 59.72 25 PRO B O 1
ATOM 1377 N N . ARG B 1 26 ? 2.277 25.938 -6.633 1 70 26 ARG B N 1
ATOM 1378 C CA . ARG B 1 26 ? 3.086 25.953 -5.418 1 70 26 ARG B CA 1
ATOM 1379 C C . ARG B 1 26 ? 2.5 25.031 -4.359 1 70 26 ARG B C 1
ATOM 1381 O O . ARG B 1 26 ? 1.286 24.828 -4.312 1 70 26 ARG B O 1
ATOM 1388 N N . GLY B 1 27 ? 3.242 24.172 -3.736 1 79.56 27 GLY B N 1
ATOM 1389 C CA . GLY B 1 27 ? 2.859 23.375 -2.584 1 79.56 27 GLY B CA 1
ATOM 1390 C C . GLY B 1 27 ? 2.232 24.188 -1.472 1 79.56 27 GLY B C 1
ATOM 1391 O O . GLY B 1 27 ? 2.307 25.422 -1.48 1 79.56 27 GLY B O 1
ATOM 1392 N N . LYS B 1 28 ? 1.384 23.531 -0.726 1 86.56 28 LYS B N 1
ATOM 1393 C CA . LYS B 1 28 ? 0.692 24.156 0.395 1 86.56 28 LYS B CA 1
ATOM 1394 C C . LYS B 1 28 ? 1.13 23.547 1.724 1 86.56 28 LYS B C 1
ATOM 1396 O O . LYS B 1 28 ? 1.28 22.328 1.833 1 86.56 28 LYS B O 1
ATOM 1401 N N . MET B 1 29 ? 1.37 24.453 2.676 1 89.25 29 MET B N 1
ATOM 1402 C CA . MET B 1 29 ? 1.596 24 4.043 1 89.25 29 MET B CA 1
ATOM 1403 C C . MET B 1 29 ? 0.274 23.812 4.781 1 89.25 29 MET B C 1
ATOM 1405 O O . MET B 1 29 ? -0.559 24.719 4.805 1 89.25 29 MET B O 1
ATOM 1409 N N . VAL B 1 30 ? 0.093 22.656 5.352 1 90.94 30 VAL B N 1
ATOM 1410 C CA . VAL B 1 30 ? -1.146 22.375 6.066 1 90.94 30 VAL B CA 1
ATOM 1411 C C . VAL B 1 30 ? -0.829 21.734 7.414 1 90.94 30 VAL B C 1
ATOM 1413 O O . VAL B 1 30 ? 0.307 21.312 7.656 1 90.94 30 VAL B O 1
ATOM 1416 N N . LYS B 1 31 ? -1.861 21.734 8.25 1 92.5 31 LYS B N 1
ATOM 1417 C CA . LYS B 1 31 ? -1.7 21.094 9.555 1 92.5 31 LYS B CA 1
ATOM 1418 C C . LYS B 1 31 ? -2.027 19.594 9.477 1 92.5 31 LYS B C 1
ATOM 1420 O O . LYS B 1 31 ? -2.971 19.203 8.789 1 92.5 31 LYS B O 1
ATOM 1425 N N . LEU B 1 32 ? -1.254 18.797 10.188 1 92.31 32 LEU B N 1
ATOM 1426 C CA . LEU B 1 32 ? -1.425 17.344 10.227 1 92.31 32 LEU B CA 1
ATOM 1427 C C . LEU B 1 32 ? -1.473 16.844 11.664 1 92.31 32 LEU B C 1
ATOM 1429 O O . LEU B 1 32 ? -0.56 17.109 12.453 1 92.31 32 LEU B O 1
ATOM 1433 N N . PHE B 1 33 ? -2.543 16.219 11.961 1 91.62 33 PHE B N 1
ATOM 1434 C CA . PHE B 1 33 ? -2.65 15.57 13.258 1 91.62 33 PHE B CA 1
ATOM 1435 C C . PHE B 1 33 ? -2.127 14.141 13.195 1 91.62 33 PHE B C 1
ATOM 1437 O O . PHE B 1 33 ? -2.602 13.336 12.391 1 91.62 33 PHE B O 1
ATOM 1444 N N . LEU B 1 34 ? -1.139 13.875 13.945 1 89.31 34 LEU B N 1
ATOM 1445 C CA . LEU B 1 34 ? -0.572 12.531 14.047 1 89.31 34 LEU B CA 1
ATOM 1446 C C . LEU B 1 34 ? -1.1 11.812 15.273 1 89.31 34 LEU B C 1
ATOM 1448 O O . LEU B 1 34 ? -0.769 12.18 16.406 1 89.31 34 LEU B O 1
ATOM 1452 N N . ASP B 1 35 ? -1.915 10.828 14.984 1 81.94 35 ASP B N 1
ATOM 1453 C CA . ASP B 1 35 ? -2.418 9.969 16.062 1 81.94 35 ASP B CA 1
ATOM 1454 C C . ASP B 1 35 ? -1.408 8.875 16.406 1 81.94 35 ASP B C 1
ATOM 1456 O O . ASP B 1 35 ? -1.011 8.094 15.547 1 81.94 35 ASP B O 1
ATOM 1460 N N . PRO B 1 36 ? -1.019 8.852 17.609 1 74.81 36 PRO B N 1
ATOM 1461 C CA . PRO B 1 36 ? -0.012 7.855 17.984 1 74.81 36 PRO B CA 1
ATOM 1462 C C . PRO B 1 36 ? -0.462 6.426 17.703 1 74.81 36 PRO B C 1
ATOM 1464 O O . PRO B 1 36 ? 0.373 5.527 17.562 1 74.81 36 PRO B O 1
ATOM 1467 N N . SER B 1 37 ? -1.788 6.242 17.828 1 72.31 37 SER B N 1
ATOM 1468 C CA . SER B 1 37 ? -2.309 4.906 17.562 1 72.31 37 SER B CA 1
ATOM 1469 C C . SER B 1 37 ? -2.064 4.5 16.109 1 72.31 37 SER B C 1
ATOM 1471 O O . SER B 1 37 ? -2.07 3.311 15.789 1 72.31 37 SER B O 1
ATOM 1473 N N . VAL B 1 38 ? -2.207 5.477 15.289 1 67.69 38 VAL B N 1
ATOM 1474 C CA . VAL B 1 38 ? -1.918 5.145 13.898 1 67.69 38 VAL B CA 1
ATOM 1475 C C . VAL B 1 38 ? -0.448 4.758 13.758 1 67.69 38 VAL B C 1
ATOM 1477 O O . VAL B 1 38 ? 0.443 5.574 14 1 67.69 38 VAL B O 1
ATOM 1480 N N . GLN B 1 39 ? -0.182 3.555 14.5 1 55.88 39 GLN B N 1
ATOM 1481 C CA . GLN B 1 39 ? 1.187 3.049 14.492 1 55.88 39 GLN B CA 1
ATOM 1482 C C . GLN B 1 39 ? 1.781 3.098 13.086 1 55.88 39 GLN B C 1
ATOM 1484 O O . GLN B 1 39 ? 1.157 2.643 12.133 1 55.88 39 GLN B O 1
ATOM 1489 N N . THR B 1 40 ? 2.566 4.129 12.883 1 53.66 40 THR B N 1
ATOM 1490 C CA . THR B 1 40 ? 3.479 4.266 11.758 1 53.66 40 THR B CA 1
ATOM 1491 C C . THR B 1 40 ? 4.047 2.91 11.344 1 53.66 40 THR B C 1
ATOM 1493 O O . THR B 1 40 ? 5.016 2.84 10.586 1 53.66 40 THR B O 1
ATOM 1496 N N . ASN B 1 41 ? 3.838 1.894 12.234 1 49.91 41 ASN B N 1
ATOM 1497 C CA . ASN B 1 41 ? 4.402 0.649 11.727 1 49.91 41 ASN B CA 1
ATOM 1498 C C . ASN B 1 41 ? 3.486 -0.003 10.695 1 49.91 41 ASN B C 1
ATOM 1500 O O . ASN B 1 41 ? 2.309 -0.242 10.969 1 49.91 41 ASN B O 1
ATOM 1504 N N . LEU B 1 42 ? 3.457 0.541 9.602 1 52.19 42 LEU B N 1
ATOM 1505 C CA . LEU B 1 42 ? 2.672 -0.148 8.586 1 52.19 42 LEU B CA 1
ATOM 1506 C C . LEU B 1 42 ? 3.016 -1.633 8.547 1 52.19 42 LEU B C 1
ATOM 1508 O O . LEU B 1 42 ? 4.172 -2 8.32 1 52.19 42 LEU B O 1
ATOM 1512 N N . TYR B 1 43 ? 2.498 -2.33 9.75 1 50.59 43 TYR B N 1
ATOM 1513 C CA . TYR B 1 43 ? 2.771 -3.764 9.789 1 50.59 43 TYR B CA 1
ATOM 1514 C C . TYR B 1 43 ? 2.047 -4.484 8.656 1 50.59 43 TYR B C 1
ATOM 1516 O O . TYR B 1 43 ? 0.978 -4.055 8.219 1 50.59 43 TYR B O 1
ATOM 1524 N N . ILE B 1 44 ? 2.846 -5.105 8 1 51.47 44 ILE B N 1
ATOM 1525 C CA . ILE B 1 44 ? 2.303 -6.18 7.172 1 51.47 44 ILE B CA 1
ATOM 1526 C C . ILE B 1 44 ? 1.384 -7.062 8.016 1 51.47 44 ILE B C 1
ATOM 1528 O O . ILE B 1 44 ? 1.812 -7.637 9.016 1 51.47 44 ILE B O 1
ATOM 1532 N N . ARG B 1 45 ? 0.231 -6.629 8.516 1 48.88 45 ARG B N 1
ATOM 1533 C CA . ARG B 1 45 ? -0.593 -7.598 9.234 1 48.88 45 ARG B CA 1
ATOM 1534 C C . ARG B 1 45 ? -0.546 -8.961 8.555 1 48.88 45 ARG B C 1
ATOM 1536 O O . ARG B 1 45 ? -0.399 -9.984 9.219 1 48.88 45 ARG B O 1
ATOM 1543 N N . SER B 1 46 ? -1.222 -9.094 7.77 1 46.56 46 SER B N 1
ATOM 1544 C CA . SER B 1 46 ? -1.811 -10.375 7.391 1 46.56 46 SER B CA 1
ATOM 1545 C C . SER B 1 46 ? -0.734 -11.391 7.027 1 46.56 46 SER B C 1
ATOM 1547 O O . SER B 1 46 ? -0.768 -12.531 7.492 1 46.56 46 SER B O 1
ATOM 1549 N N . MET B 1 47 ? -0.021 -11.469 5.57 1 54.44 47 MET B N 1
ATOM 1550 C CA . MET B 1 47 ? -0.324 -12.453 4.535 1 54.44 47 MET B CA 1
ATOM 1551 C C . MET B 1 47 ? 0.558 -13.688 4.684 1 54.44 47 MET B C 1
ATOM 1553 O O . MET B 1 47 ? 1.512 -13.867 3.926 1 54.44 47 MET B O 1
ATOM 1557 N N . SER B 1 48 ? 0.99 -13.898 5.809 1 64.62 48 SER B N 1
ATOM 1558 C CA . SER B 1 48 ? 2.051 -14.898 5.887 1 64.62 48 SER B CA 1
ATOM 1559 C C . SER B 1 48 ? 1.584 -16.25 5.332 1 64.62 48 SER B C 1
ATOM 1561 O O . SER B 1 48 ? 2.309 -16.891 4.574 1 64.62 48 SER B O 1
ATOM 1563 N N . ASN B 1 49 ? 0.487 -16.641 5.75 1 82.12 49 ASN B N 1
ATOM 1564 C CA . ASN B 1 49 ? 0.067 -17.953 5.277 1 82.12 49 ASN B CA 1
ATOM 1565 C C . ASN B 1 49 ? -0.107 -17.969 3.76 1 82.12 49 ASN B C 1
ATOM 1567 O O . ASN B 1 49 ? 0.339 -18.906 3.092 1 82.12 49 ASN B O 1
ATOM 1571 N N . ILE B 1 50 ? -0.504 -16.891 3.279 1 91.06 50 ILE B N 1
ATOM 1572 C CA . ILE B 1 50 ? -0.717 -16.812 1.839 1 91.06 50 ILE B CA 1
ATOM 1573 C C . ILE B 1 50 ? 0.629 -16.797 1.118 1 91.06 50 ILE B C 1
ATOM 1575 O O . ILE B 1 50 ? 0.79 -17.422 0.072 1 91.06 50 ILE B O 1
ATOM 1579 N N . ALA B 1 51 ? 1.585 -16.203 1.721 1 93.56 51 ALA B N 1
ATOM 1580 C CA . ALA B 1 51 ? 2.904 -16.047 1.111 1 93.56 51 ALA B CA 1
ATOM 1581 C C . ALA B 1 51 ? 3.57 -17.406 0.903 1 93.56 51 ALA B C 1
ATOM 1583 O O . ALA B 1 51 ? 4.16 -17.672 -0.15 1 93.56 51 ALA B O 1
ATOM 1584 N N . SER B 1 52 ? 3.461 -18.203 1.924 1 90.69 52 SER B N 1
ATOM 1585 C CA . SER B 1 52 ? 4.121 -19.516 1.859 1 90.69 52 SER B CA 1
ATOM 1586 C C . SER B 1 52 ? 3.311 -20.5 1.031 1 90.69 52 SER B C 1
ATOM 1588 O O . SER B 1 52 ? 3.869 -21.422 0.441 1 90.69 52 SER B O 1
ATOM 1590 N N . MET B 1 53 ? 2.062 -20.328 0.905 1 91.88 53 MET B N 1
ATOM 1591 C CA . MET B 1 53 ? 1.189 -21.266 0.205 1 91.88 53 MET B CA 1
ATOM 1592 C C . MET B 1 53 ? 1.079 -20.906 -1.273 1 91.88 53 MET B C 1
ATOM 1594 O O . MET B 1 53 ? 0.606 -21.719 -2.078 1 91.88 53 MET B O 1
ATOM 1598 N N . SER B 1 54 ? 1.515 -19.797 -1.623 1 93.81 54 SER B N 1
ATOM 1599 C CA . SER B 1 54 ? 1.436 -19.328 -3.004 1 93.81 54 SER B CA 1
ATOM 1600 C C . SER B 1 54 ? 2.309 -20.172 -3.924 1 93.81 54 SER B C 1
ATOM 1602 O O . SER B 1 54 ? 3.352 -20.688 -3.504 1 93.81 54 SER B O 1
ATOM 1604 N N . LEU B 1 55 ? 1.909 -20.312 -5.207 1 93.81 55 LEU B N 1
ATOM 1605 C CA . LEU B 1 55 ? 2.748 -20.938 -6.219 1 93.81 55 LEU B CA 1
ATOM 1606 C C . LEU B 1 55 ? 3.975 -20.094 -6.52 1 93.81 55 LEU B C 1
ATOM 1608 O O . LEU B 1 55 ? 4.91 -20.547 -7.18 1 93.81 55 LEU B O 1
ATOM 1612 N N . SER B 1 56 ? 3.92 -18.891 -6.121 1 95 56 SER B N 1
ATOM 1613 C CA . SER B 1 56 ? 5.027 -17.938 -6.164 1 95 56 SER B CA 1
ATOM 1614 C C . SER B 1 56 ? 5.324 -17.375 -4.777 1 95 56 SER B C 1
ATOM 1616 O O . SER B 1 56 ? 5.117 -16.188 -4.531 1 95 56 SER B O 1
ATOM 1618 N N . PRO B 1 57 ? 5.906 -18.219 -3.936 1 94.81 57 PRO B N 1
ATOM 1619 C CA . PRO B 1 57 ? 6.078 -17.797 -2.543 1 94.81 57 PRO B CA 1
ATOM 1620 C C . PRO B 1 57 ? 7 -16.594 -2.398 1 94.81 57 PRO B C 1
ATOM 1622 O O . PRO B 1 57 ? 7.859 -16.359 -3.254 1 94.81 57 PRO B O 1
ATOM 1625 N N . TRP B 1 58 ? 6.793 -15.898 -1.324 1 94.56 58 TRP B N 1
ATOM 1626 C CA . TRP B 1 58 ? 7.648 -14.742 -1.046 1 94.56 58 TRP B CA 1
ATOM 1627 C C . TRP B 1 58 ? 7.914 -14.617 0.45 1 94.56 58 TRP B C 1
ATOM 1629 O O . TRP B 1 58 ? 7.289 -15.305 1.261 1 94.56 58 TRP B O 1
ATOM 1639 N N . THR B 1 59 ? 8.883 -13.875 0.733 1 93 59 THR B N 1
ATOM 1640 C CA . THR B 1 59 ? 9.18 -13.438 2.094 1 93 59 THR B CA 1
ATOM 1641 C C . THR B 1 59 ? 9.172 -11.914 2.189 1 93 59 THR B C 1
ATOM 1643 O O . THR B 1 59 ? 9.203 -11.219 1.171 1 93 59 THR B O 1
ATOM 1646 N N . TYR B 1 60 ? 9.023 -11.477 3.387 1 90.38 60 TYR B N 1
ATOM 1647 C CA . TYR B 1 60 ? 9.008 -10.031 3.586 1 90.38 60 TYR B CA 1
ATOM 1648 C C . TYR B 1 60 ? 10.344 -9.539 4.125 1 90.38 60 TYR B C 1
ATOM 1650 O O . TYR B 1 60 ? 10.961 -10.203 4.965 1 90.38 60 TYR B O 1
ATOM 1658 N N . GLN B 1 61 ? 10.727 -8.445 3.588 1 90.69 61 GLN B N 1
ATOM 1659 C CA . GLN B 1 61 ? 11.875 -7.707 4.09 1 90.69 61 GLN B CA 1
ATOM 1660 C C . GLN B 1 61 ? 11.477 -6.309 4.543 1 90.69 61 GLN B C 1
ATOM 1662 O O . GLN B 1 61 ? 10.742 -5.605 3.84 1 90.69 61 GLN B O 1
ATOM 1667 N N . ASP B 1 62 ? 11.961 -5.988 5.684 1 88.19 62 ASP B N 1
ATOM 1668 C CA . ASP B 1 62 ? 11.609 -4.676 6.223 1 88.19 62 ASP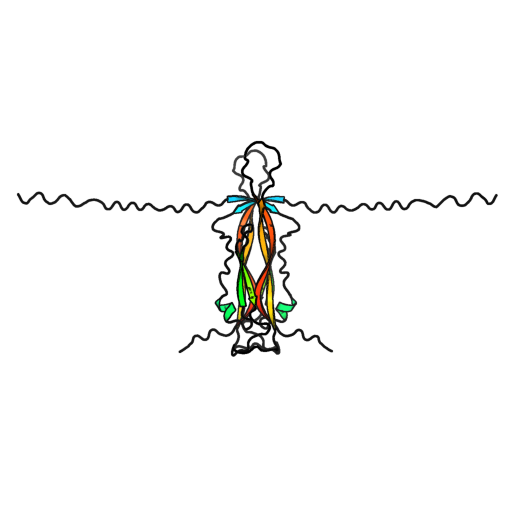 B CA 1
ATOM 1669 C C . ASP B 1 62 ? 12.594 -3.609 5.75 1 88.19 62 ASP B C 1
ATOM 1671 O O . ASP B 1 62 ? 13.812 -3.824 5.77 1 88.19 62 ASP B O 1
ATOM 1675 N N . ASN B 1 63 ? 12.102 -2.541 5.266 1 89.56 63 ASN B N 1
ATOM 1676 C CA . ASN B 1 63 ? 12.859 -1.315 5.031 1 89.56 63 ASN B CA 1
ATOM 1677 C C . ASN B 1 63 ? 12.633 -0.295 6.145 1 89.56 63 ASN B C 1
ATOM 1679 O O . ASN B 1 63 ? 11.508 0.17 6.344 1 89.56 63 ASN B O 1
ATOM 1683 N N . ILE B 1 64 ? 13.734 0.092 6.895 1 90.19 64 ILE B N 1
ATOM 1684 C CA . ILE B 1 64 ? 13.609 0.977 8.047 1 90.19 64 ILE B CA 1
ATOM 1685 C C . ILE B 1 64 ? 14.195 2.348 7.711 1 90.19 64 ILE B C 1
ATOM 1687 O O . ILE B 1 64 ? 15.336 2.447 7.258 1 90.19 64 ILE B O 1
ATOM 1691 N N . ASN B 1 65 ? 13.438 3.35 7.852 1 91.81 65 ASN B N 1
ATOM 1692 C CA . ASN B 1 65 ? 13.812 4.754 7.707 1 91.81 65 ASN B CA 1
ATOM 1693 C C . ASN B 1 65 ? 13.242 5.602 8.836 1 91.81 65 ASN B C 1
ATOM 1695 O O . ASN B 1 65 ? 12.031 5.82 8.906 1 91.81 65 ASN B O 1
ATOM 1699 N N . THR B 1 66 ? 14.055 6.125 9.711 1 89.44 66 THR B N 1
ATOM 1700 C CA . THR B 1 66 ? 13.617 6.824 10.914 1 89.44 66 THR B CA 1
ATOM 1701 C C . THR B 1 66 ? 13.086 8.211 10.57 1 89.44 66 THR B C 1
ATOM 1703 O O . THR B 1 66 ? 12.43 8.859 11.391 1 89.44 66 THR B O 1
ATOM 1706 N N . SER B 1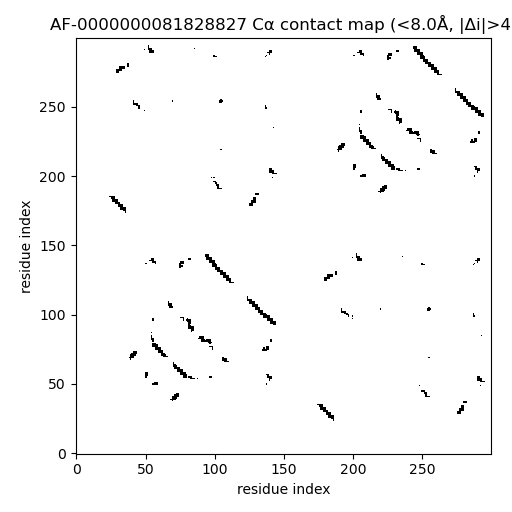 67 ? 13.305 8.727 9.391 1 90.88 67 SER B N 1
ATOM 1707 C CA . SER B 1 67 ? 12.844 10.055 8.992 1 90.88 67 SER B CA 1
ATOM 1708 C C . SER B 1 67 ? 11.578 9.969 8.141 1 90.88 67 SER B C 1
ATOM 1710 O O . SER B 1 67 ? 11.227 10.922 7.449 1 90.88 67 SER B O 1
ATOM 1712 N N . ARG B 1 68 ? 10.953 8.797 8.25 1 92.38 68 ARG B N 1
ATOM 1713 C CA . ARG B 1 68 ? 9.781 8.586 7.414 1 92.38 68 ARG B CA 1
ATOM 1714 C C . ARG B 1 68 ? 8.633 7.98 8.227 1 92.38 68 ARG B C 1
ATOM 1716 O O . ARG B 1 68 ? 8.867 7.195 9.148 1 92.38 68 ARG B O 1
ATOM 1723 N N . ILE B 1 69 ? 7.441 8.367 7.895 1 89.31 69 ILE B N 1
ATOM 1724 C CA . ILE B 1 69 ? 6.238 7.668 8.328 1 89.31 69 ILE B CA 1
ATOM 1725 C C . ILE B 1 69 ? 5.586 6.973 7.137 1 89.31 69 ILE B C 1
ATOM 1727 O O . ILE B 1 69 ? 5.258 7.617 6.137 1 89.31 69 ILE B O 1
ATOM 1731 N N . PRO B 1 70 ? 5.355 5.68 7.223 1 89.94 70 PRO B N 1
ATOM 1732 C CA . PRO B 1 70 ? 5.727 4.789 8.328 1 89.94 70 PRO B CA 1
ATOM 1733 C C . PRO B 1 70 ? 7.23 4.535 8.398 1 89.94 70 PRO B C 1
ATOM 1735 O O . PRO B 1 70 ? 7.906 4.492 7.367 1 89.94 70 PRO B O 1
ATOM 1738 N N . THR B 1 71 ? 7.742 4.312 9.539 1 88.75 71 THR B N 1
ATOM 1739 C CA . THR B 1 71 ? 9.164 4.07 9.75 1 88.75 71 THR B CA 1
ATOM 1740 C C . THR B 1 71 ? 9.578 2.725 9.164 1 88.75 71 THR B C 1
ATOM 1742 O O . THR B 1 71 ? 10.703 2.574 8.672 1 88.75 71 THR B O 1
ATOM 1745 N N . ARG B 1 72 ? 8.664 1.839 9.266 1 88.94 72 ARG B N 1
ATOM 1746 C CA . ARG B 1 72 ? 8.922 0.496 8.758 1 88.94 72 ARG B CA 1
ATOM 1747 C C . ARG B 1 72 ? 7.973 0.154 7.613 1 88.94 72 ARG B C 1
ATOM 1749 O O . ARG B 1 72 ? 6.754 0.245 7.762 1 88.94 72 ARG B O 1
ATOM 1756 N N . ILE B 1 73 ? 8.547 -0.186 6.469 1 90.06 73 ILE B N 1
ATOM 1757 C CA . ILE B 1 73 ? 7.766 -0.665 5.336 1 90.06 73 ILE B CA 1
ATOM 1758 C C . ILE B 1 73 ? 8.211 -2.076 4.961 1 90.06 73 ILE B C 1
ATOM 1760 O O . ILE B 1 73 ? 9.375 -2.295 4.609 1 90.06 73 ILE B O 1
ATOM 1764 N N . SER B 1 74 ? 7.316 -2.998 5.074 1 89.75 74 SER B N 1
ATOM 1765 C CA . SER B 1 74 ? 7.605 -4.371 4.672 1 89.75 74 SER B CA 1
ATOM 1766 C C . SER B 1 74 ? 7.387 -4.562 3.174 1 89.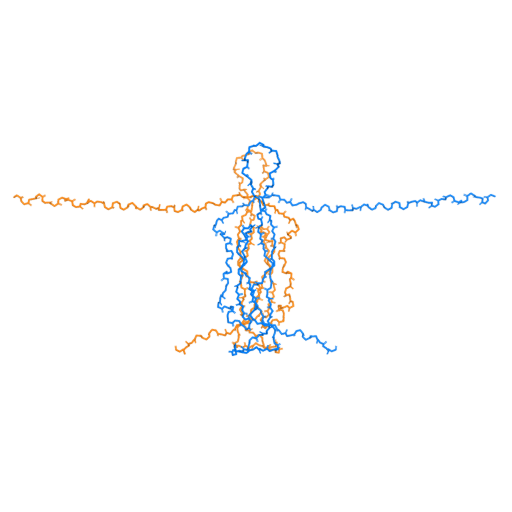75 74 SER B C 1
ATOM 1768 O O . SER B 1 74 ? 6.336 -4.199 2.643 1 89.75 74 SER B O 1
ATOM 1770 N N . GLN B 1 75 ? 8.375 -5.078 2.545 1 91.44 75 GLN B N 1
ATOM 1771 C CA . GLN B 1 75 ? 8.289 -5.363 1.117 1 91.44 75 GLN B CA 1
ATOM 1772 C C . GLN B 1 75 ? 8.461 -6.855 0.84 1 91.44 75 GLN B C 1
ATOM 1774 O O . GLN B 1 75 ? 9.258 -7.523 1.494 1 91.44 75 GLN B O 1
ATOM 1779 N N . ALA B 1 76 ? 7.715 -7.301 -0.12 1 92.69 76 ALA B N 1
ATOM 1780 C CA . ALA B 1 76 ? 7.785 -8.711 -0.505 1 92.69 76 ALA B CA 1
ATOM 1781 C C . ALA B 1 76 ? 8.969 -8.961 -1.433 1 92.69 76 ALA B C 1
ATOM 1783 O O . ALA B 1 76 ? 9.312 -8.117 -2.26 1 92.69 76 ALA B O 1
ATOM 1784 N N . GLU B 1 77 ? 9.594 -10.086 -1.246 1 94.88 77 GLU B N 1
ATOM 1785 C CA . GLU B 1 77 ? 10.594 -10.625 -2.162 1 94.88 77 GLU B CA 1
ATOM 1786 C C . GLU B 1 77 ? 10.195 -12.016 -2.652 1 94.88 77 GLU B C 1
ATOM 1788 O O . GLU B 1 77 ? 10.078 -12.953 -1.856 1 94.88 77 GLU B O 1
ATOM 1793 N N . CYS B 1 78 ? 10.023 -12.055 -3.969 1 96 78 CYS B N 1
ATOM 1794 C CA . CYS B 1 78 ? 9.68 -13.359 -4.527 1 96 78 CYS B CA 1
ATOM 1795 C C . CYS B 1 78 ? 10.828 -14.344 -4.367 1 96 78 CYS B C 1
ATOM 1797 O O . CYS B 1 78 ? 11.977 -14.023 -4.699 1 96 78 CYS B O 1
ATOM 1799 N N . LEU B 1 79 ? 10.523 -15.555 -3.951 1 95.19 79 LEU B N 1
ATOM 1800 C CA . LEU B 1 79 ? 11.555 -16.531 -3.607 1 95.19 79 LEU B CA 1
ATOM 1801 C C . LEU B 1 79 ? 12.008 -17.297 -4.84 1 95.19 79 LEU B C 1
ATOM 1803 O O . LEU B 1 79 ? 13.094 -17.891 -4.848 1 95.19 79 LEU B O 1
ATOM 1807 N N . THR B 1 80 ? 11.133 -17.344 -5.883 1 94.44 80 THR B N 1
ATOM 1808 C CA . THR B 1 80 ? 11.43 -18.109 -7.086 1 94.44 80 THR B CA 1
ATOM 1809 C C . THR B 1 80 ? 11.211 -17.266 -8.336 1 94.44 80 THR B C 1
ATOM 1811 O O . THR B 1 80 ? 10.469 -16.281 -8.305 1 94.44 80 THR B O 1
ATOM 1814 N N . SER B 1 81 ? 11.938 -17.641 -9.43 1 93.31 81 SER B N 1
ATOM 1815 C CA . SER B 1 81 ? 11.742 -16.969 -10.711 1 93.31 81 SER B CA 1
ATOM 1816 C C . SER B 1 81 ? 10.555 -17.562 -11.469 1 93.31 81 SER B C 1
ATOM 1818 O O . SER B 1 81 ? 9.922 -16.859 -12.266 1 93.31 81 SER B O 1
ATOM 1820 N N . TYR B 1 82 ? 10.391 -18.859 -11.141 1 93.81 82 TYR B N 1
ATOM 1821 C CA . TYR B 1 82 ? 9.281 -19.578 -11.75 1 93.81 82 TYR B CA 1
ATOM 1822 C C . TYR B 1 82 ? 8.312 -20.078 -10.688 1 93.81 82 TYR B C 1
ATOM 1824 O O . TYR B 1 82 ? 8.594 -20 -9.492 1 93.81 82 TYR B O 1
ATOM 1832 N N . CYS B 1 83 ? 7.141 -20.484 -11.156 1 94.25 83 CYS B N 1
ATOM 1833 C CA . CYS B 1 83 ? 6.113 -20.906 -10.211 1 94.25 83 CYS B CA 1
ATOM 1834 C C . CYS B 1 83 ? 6.316 -22.359 -9.797 1 94.25 83 CYS B C 1
ATOM 1836 O O . CYS B 1 83 ? 6.82 -23.172 -10.57 1 94.25 83 CYS B O 1
ATOM 1838 N N . LEU B 1 84 ? 5.91 -22.578 -8.609 1 90.88 84 LEU B N 1
ATOM 1839 C CA . LEU B 1 84 ? 6.008 -23.938 -8.094 1 90.88 84 LEU B CA 1
ATOM 1840 C C . LEU B 1 84 ? 4.918 -24.812 -8.688 1 90.88 84 LEU B C 1
ATOM 1842 O O . LEU B 1 84 ? 3.832 -24.344 -9.016 1 90.88 84 LEU B O 1
ATOM 1846 N N . SER B 1 85 ? 5.297 -26.031 -8.773 1 81.94 85 SER B N 1
ATOM 1847 C CA . SER B 1 85 ? 4.297 -27.016 -9.164 1 81.94 85 SER B CA 1
ATOM 1848 C C . SER B 1 85 ? 3.314 -27.297 -8.031 1 81.94 85 SER B C 1
ATOM 1850 O O . SER B 1 85 ? 3.508 -26.812 -6.906 1 81.94 85 SER B O 1
ATOM 1852 N N . LEU B 1 86 ? 2.201 -28 -8.383 1 74.31 86 LEU B N 1
ATOM 1853 C CA . LEU B 1 86 ? 1.203 -28.312 -7.367 1 74.31 86 LEU B CA 1
ATOM 1854 C C . LEU B 1 86 ? 1.829 -29.078 -6.207 1 74.31 86 LEU B C 1
ATOM 1856 O O . LEU B 1 86 ? 1.357 -28.984 -5.07 1 74.31 86 LEU B O 1
ATOM 1860 N N . ARG B 1 87 ? 2.869 -29.828 -6.555 1 67.31 87 ARG B N 1
ATOM 1861 C CA . ARG B 1 87 ? 3.506 -30.625 -5.516 1 67.31 87 ARG B CA 1
ATOM 1862 C C . ARG B 1 87 ? 4.449 -29.781 -4.672 1 67.31 87 ARG B C 1
ATOM 1864 O O . ARG B 1 87 ? 4.84 -30.188 -3.572 1 67.31 87 ARG B O 1
ATOM 1871 N N . GLY B 1 88 ? 4.691 -28.516 -5.105 1 61.81 88 GLY B N 1
ATOM 1872 C CA . GLY B 1 88 ? 5.441 -27.516 -4.348 1 61.81 88 GLY B CA 1
ATOM 1873 C C . GLY B 1 88 ? 6.941 -27.75 -4.395 1 61.81 88 GLY B C 1
ATOM 1874 O O . GLY B 1 88 ? 7.715 -26.891 -3.959 1 61.81 88 GLY B O 1
ATOM 1875 N N . ASN B 1 89 ? 7.383 -28.812 -4.875 1 67.75 89 ASN B N 1
ATOM 1876 C CA . ASN B 1 89 ? 8.789 -29.188 -4.773 1 67.75 89 ASN B CA 1
ATOM 1877 C C . ASN B 1 89 ? 9.562 -28.797 -6.023 1 67.75 89 ASN B C 1
ATOM 1879 O O . ASN B 1 89 ? 10.797 -28.781 -6.02 1 67.75 89 ASN B O 1
ATOM 1883 N N . ASP B 1 90 ? 8.891 -28.594 -7.023 1 80.12 90 ASP B N 1
ATOM 1884 C CA . ASP B 1 90 ? 9.586 -28.234 -8.258 1 80.12 90 ASP B CA 1
ATOM 1885 C C . ASP B 1 90 ? 8.953 -27 -8.906 1 80.12 90 ASP B C 1
ATOM 1887 O O . ASP B 1 90 ? 7.781 -26.703 -8.672 1 80.12 90 ASP B O 1
ATOM 1891 N N . GLU B 1 91 ? 9.82 -26.281 -9.727 1 82.44 91 GLU B N 1
ATOM 1892 C CA . GLU B 1 91 ? 9.336 -25.109 -10.453 1 82.44 91 GLU B CA 1
ATOM 1893 C C . GLU B 1 91 ? 8.812 -25.5 -11.836 1 82.44 91 GLU B C 1
ATOM 1895 O O . GLU B 1 91 ? 9.406 -26.344 -12.516 1 82.44 91 GLU B O 1
ATOM 1900 N N . ASP B 1 92 ? 7.66 -25.109 -12.086 1 81.69 92 ASP B N 1
ATOM 1901 C CA . ASP B 1 92 ? 7.145 -25.141 -13.453 1 81.69 92 ASP B CA 1
ATOM 1902 C C . ASP B 1 92 ? 7.727 -24.016 -14.289 1 81.69 92 ASP B C 1
ATOM 1904 O O . ASP B 1 92 ? 7.34 -22.844 -14.133 1 81.69 92 ASP B O 1
ATOM 1908 N N . LEU B 1 93 ? 8.508 -24.359 -15.273 1 84.62 93 LEU B N 1
ATOM 1909 C CA . LEU B 1 93 ? 9.266 -23.375 -16.031 1 84.62 93 LEU B CA 1
ATOM 1910 C C . LEU B 1 93 ? 8.383 -22.688 -17.078 1 84.62 93 LEU B C 1
ATOM 1912 O O . LEU B 1 93 ? 8.797 -21.719 -17.719 1 84.62 93 LEU B O 1
ATOM 1916 N N . THR B 1 94 ? 7.176 -23.141 -17.141 1 87 94 THR B N 1
ATOM 1917 C CA . THR B 1 94 ? 6.273 -22.531 -18.125 1 87 94 THR B CA 1
ATOM 1918 C C . THR B 1 94 ? 5.574 -21.312 -17.516 1 87 94 THR B C 1
ATOM 1920 O O . THR B 1 94 ? 4.934 -20.547 -18.25 1 87 94 THR B O 1
ATOM 1923 N N . LEU B 1 95 ? 5.707 -21.219 -16.25 1 90.69 95 LEU B N 1
ATOM 1924 C CA . LEU B 1 95 ? 5.086 -20.109 -15.555 1 90.69 95 LEU B CA 1
ATOM 1925 C C . LEU B 1 95 ? 6.141 -19.234 -14.875 1 90.69 95 LEU B C 1
ATOM 1927 O O . LEU B 1 95 ? 7.168 -19.75 -14.422 1 90.69 95 LEU B O 1
ATOM 1931 N N . GLU B 1 96 ? 5.895 -17.969 -14.812 1 93.56 96 GLU B N 1
ATOM 1932 C CA . GLU B 1 96 ? 6.848 -17.047 -14.203 1 93.56 96 GLU B CA 1
ATOM 1933 C C . GLU B 1 96 ? 6.273 -16.422 -12.93 1 93.56 96 GLU B C 1
ATOM 1935 O O . GLU B 1 96 ? 5.094 -16.062 -12.891 1 93.56 96 GLU B O 1
ATOM 1940 N N . ALA B 1 97 ? 7.117 -16.344 -11.969 1 95.56 97 ALA B N 1
ATOM 1941 C CA . ALA B 1 97 ? 6.77 -15.586 -10.766 1 95.56 97 ALA B CA 1
ATOM 1942 C C . ALA B 1 97 ? 7.078 -14.102 -10.945 1 95.56 97 ALA B C 1
ATOM 1944 O O . ALA B 1 97 ? 8.219 -13.727 -11.258 1 95.56 97 ALA B O 1
ATOM 1945 N N . LYS B 1 98 ? 6.125 -13.25 -10.766 1 95.25 98 LYS B N 1
ATOM 1946 C CA . LYS B 1 98 ? 6.289 -11.812 -10.945 1 95.25 98 LYS B CA 1
ATOM 1947 C C . LYS B 1 98 ? 5.848 -11.047 -9.695 1 95.25 98 LYS B C 1
ATOM 1949 O O . LYS B 1 98 ? 4.848 -11.406 -9.07 1 95.25 98 LYS B O 1
ATOM 1954 N N . PRO B 1 99 ? 6.539 -10.039 -9.383 1 95.38 99 PRO B N 1
ATOM 1955 C CA . PRO B 1 99 ? 6.137 -9.219 -8.234 1 95.38 99 PRO B CA 1
ATOM 1956 C C .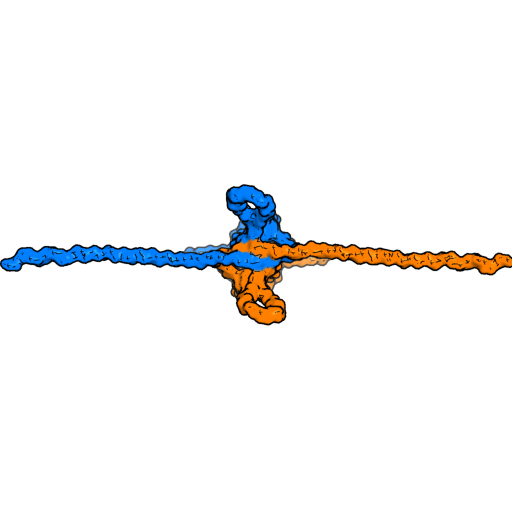 PRO B 1 99 ? 4.906 -8.367 -8.523 1 95.38 99 PRO B C 1
ATOM 1958 O O . PRO B 1 99 ? 4.723 -7.898 -9.648 1 95.38 99 PRO B O 1
ATOM 1961 N N . ILE B 1 100 ? 4.09 -8.25 -7.527 1 93.19 100 ILE B N 1
ATOM 1962 C CA . ILE B 1 100 ? 3.012 -7.27 -7.539 1 93.19 100 ILE B CA 1
ATOM 1963 C C . ILE B 1 100 ? 3.467 -5.992 -6.832 1 93.19 100 ILE B C 1
ATOM 1965 O O . ILE B 1 100 ? 3.744 -6.008 -5.629 1 93.19 100 ILE B O 1
ATOM 1969 N N . VAL B 1 101 ? 3.504 -4.902 -7.598 1 91.19 101 VAL B N 1
ATOM 1970 C CA . VAL B 1 101 ? 4.066 -3.654 -7.094 1 91.19 101 VAL B CA 1
ATOM 1971 C C . VAL B 1 101 ? 2.955 -2.621 -6.914 1 91.19 101 VAL B C 1
ATOM 1973 O O . VAL B 1 101 ? 1.994 -2.594 -7.688 1 91.19 101 VAL B O 1
ATOM 1976 N N . TYR B 1 102 ? 3.119 -1.776 -5.938 1 88.62 102 TYR B N 1
ATOM 1977 C CA . TYR B 1 102 ? 2.148 -0.736 -5.617 1 88.62 102 TYR B CA 1
ATOM 1978 C C . TYR B 1 102 ? 2.846 0.524 -5.117 1 88.62 102 TYR B C 1
ATOM 1980 O O . TYR B 1 102 ? 3.955 0.458 -4.586 1 88.62 102 TYR B O 1
ATOM 1988 N N . GLU B 1 103 ? 2.197 1.633 -5.332 1 88.69 103 GLU B N 1
ATOM 1989 C CA . GLU B 1 103 ? 2.719 2.906 -4.844 1 88.69 103 GLU B CA 1
ATOM 1990 C C . GLU B 1 103 ? 1.95 3.383 -3.615 1 88.69 103 GLU B C 1
ATOM 1992 O O . GLU B 1 103 ? 0.728 3.541 -3.664 1 88.69 103 GLU B O 1
ATOM 1997 N N . VAL B 1 104 ? 2.688 3.654 -2.535 1 88.62 104 VAL B N 1
ATOM 1998 C CA . VAL B 1 104 ? 2.039 4.039 -1.285 1 88.62 104 VAL B CA 1
ATOM 1999 C C . VAL B 1 104 ? 2.496 5.438 -0.874 1 88.62 104 VAL B C 1
ATOM 2001 O O . VAL B 1 104 ? 3.553 5.902 -1.306 1 88.62 104 VAL B O 1
ATOM 2004 N N . LEU B 1 105 ? 1.696 6.07 -0.015 1 90 105 LEU B N 1
ATOM 2005 C CA . LEU B 1 105 ? 2.068 7.367 0.54 1 90 105 LEU B CA 1
ATOM 2006 C C . LEU B 1 105 ? 3.055 7.203 1.69 1 90 105 LEU B C 1
ATOM 2008 O O . LEU B 1 105 ? 2.959 6.25 2.465 1 90 105 LEU B O 1
ATOM 2012 N N . VAL B 1 106 ? 3.912 8.156 1.766 1 91.75 106 VAL B N 1
ATOM 2013 C CA . VAL B 1 106 ? 4.816 8.266 2.904 1 91.75 106 VAL B CA 1
ATOM 2014 C C . VAL B 1 106 ? 4.957 9.734 3.314 1 91.75 106 VAL B C 1
ATOM 2016 O O . VAL B 1 106 ? 4.66 10.633 2.529 1 91.75 106 VAL B O 1
ATOM 2019 N N . LEU B 1 107 ? 5.316 9.945 4.559 1 91.81 107 LEU B N 1
ATOM 2020 C CA . LEU B 1 107 ? 5.641 11.273 5.07 1 91.81 107 LEU B CA 1
ATOM 2021 C C . LEU B 1 107 ? 7.121 11.367 5.434 1 91.81 107 LEU B C 1
ATOM 2023 O O . LEU B 1 107 ? 7.617 10.578 6.242 1 91.81 107 LEU B O 1
ATOM 2027 N N . HIS B 1 108 ? 7.836 12.289 4.844 1 93.31 108 HIS B N 1
ATOM 2028 C CA . HIS B 1 108 ? 9.234 12.508 5.176 1 93.31 108 HIS B CA 1
ATOM 2029 C C . HIS B 1 108 ? 9.398 13.664 6.16 1 93.31 108 HIS B C 1
ATOM 2031 O O . HIS B 1 108 ? 8.828 14.742 5.953 1 93.31 108 HIS B O 1
ATOM 2037 N N . ARG B 1 109 ? 10.125 13.383 7.164 1 92.5 109 ARG B N 1
ATOM 2038 C CA . ARG B 1 109 ? 10.461 14.43 8.125 1 92.5 109 ARG B CA 1
ATOM 2039 C C . ARG B 1 109 ? 11.602 15.297 7.617 1 92.5 109 ARG B C 1
ATOM 2041 O O . ARG B 1 109 ? 12.641 14.789 7.188 1 92.5 109 ARG B O 1
ATOM 2048 N N . VAL B 1 110 ? 11.398 16.562 7.492 1 91.75 110 VAL B N 1
ATOM 2049 C CA . VAL B 1 110 ? 12.406 17.516 7.031 1 91.75 110 VAL B CA 1
ATOM 2050 C C . VAL B 1 110 ? 12.695 18.547 8.125 1 91.75 110 VAL B C 1
ATOM 2052 O O . VAL B 1 110 ? 11.773 19.141 8.688 1 91.75 110 VAL B O 1
ATOM 2055 N N . SER B 1 111 ? 13.922 18.578 8.5 1 85.19 111 SER B N 1
ATOM 2056 C CA . SER B 1 111 ? 14.312 19.531 9.531 1 85.19 111 SER B CA 1
ATOM 2057 C C . SER B 1 111 ? 14.305 20.953 9 1 85.19 111 SER B C 1
ATOM 2059 O O . SER B 1 111 ? 14.625 21.203 7.836 1 85.19 111 SER B O 1
ATOM 2061 N N . SER B 1 112 ? 13.648 21.797 9.57 1 71.75 112 SER B N 1
ATOM 2062 C CA . SER B 1 112 ? 13.656 23.203 9.211 1 71.75 112 SER B CA 1
ATOM 2063 C C . SER B 1 112 ? 15.039 23.812 9.414 1 71.75 112 SER B C 1
ATOM 2065 O O . SER B 1 112 ? 15.75 23.469 10.352 1 71.75 112 SER B O 1
ATOM 2067 N N . THR B 1 113 ? 15.836 24.047 8.336 1 59.75 113 THR B N 1
ATOM 2068 C CA . THR B 1 113 ? 17.094 24.766 8.484 1 59.75 113 THR B CA 1
ATOM 2069 C C . THR B 1 113 ? 16.875 26.094 9.219 1 59.75 113 THR B C 1
ATOM 2071 O O . THR B 1 113 ? 15.922 26.812 8.938 1 59.75 113 THR B O 1
ATOM 2074 N N . LYS B 1 114 ? 17.375 26.203 10.336 1 53.41 114 LYS B N 1
ATOM 2075 C CA . LYS B 1 114 ? 17.422 27.422 11.141 1 53.41 114 LYS B CA 1
ATOM 2076 C C . LYS B 1 114 ? 17.953 28.594 10.32 1 53.41 114 LYS B C 1
ATOM 2078 O O . LYS B 1 114 ? 18.953 28.453 9.609 1 53.41 114 LYS B O 1
ATOM 2083 N N . SER B 1 115 ? 17.156 29.422 9.836 1 52.19 115 SER B N 1
ATOM 2084 C CA . SER B 1 115 ? 17.781 30.672 9.445 1 52.19 115 SER B CA 1
ATOM 2085 C C . SER B 1 115 ? 18.891 31.062 10.43 1 52.19 115 SER B C 1
ATOM 2087 O O . SER B 1 115 ? 18.812 30.734 11.617 1 52.19 115 SER B O 1
ATOM 2089 N N . LYS B 1 116 ? 20.109 31.391 9.938 1 51.31 116 LYS B N 1
ATOM 2090 C CA . LYS B 1 116 ? 21.281 31.891 10.625 1 51.31 116 LYS B CA 1
ATOM 2091 C C . LYS B 1 116 ? 20.906 32.875 11.734 1 51.31 116 LYS B C 1
ATOM 2093 O O . LYS B 1 116 ? 21.766 33.5 12.344 1 51.31 116 LYS B O 1
ATOM 2098 N N . LYS B 1 117 ? 19.734 33.469 11.688 1 53.75 117 LYS B N 1
ATOM 2099 C CA . LYS B 1 117 ? 19.766 34.562 12.672 1 53.75 117 LYS B CA 1
ATOM 2100 C C . LYS B 1 117 ? 19.828 34 14.094 1 53.75 117 LYS B C 1
ATOM 2102 O O . LYS B 1 117 ? 19.156 33 14.406 1 53.75 117 LYS B O 1
ATOM 2107 N N . LYS B 1 118 ? 20.875 34.312 14.844 1 50 118 LYS B N 1
ATOM 2108 C CA . LYS B 1 118 ? 21.531 34.094 16.125 1 50 118 LYS B CA 1
ATOM 2109 C C . LYS B 1 118 ? 20.5 33.906 17.25 1 50 118 LYS B C 1
ATOM 2111 O O . LYS B 1 118 ? 20.859 33.781 18.406 1 50 118 LYS B O 1
ATOM 2116 N N . THR B 1 119 ? 19.328 34.594 17.188 1 48.28 119 THR B N 1
ATOM 2117 C CA . THR B 1 119 ? 18.844 34.719 18.562 1 48.28 119 THR B CA 1
ATOM 2118 C C . THR B 1 119 ? 18.5 33.344 19.141 1 48.28 119 THR B C 1
ATOM 2120 O O . THR B 1 119 ? 19.016 32.938 20.188 1 48.28 119 THR B O 1
ATOM 2123 N N . LYS B 1 120 ? 17.125 33.219 19.75 1 51.53 120 LYS B N 1
ATOM 2124 C CA . LYS B 1 120 ? 16.672 32.25 20.781 1 51.53 120 LYS B CA 1
ATOM 2125 C C . LYS B 1 120 ? 16.578 30.844 20.203 1 51.53 120 LYS B C 1
ATOM 2127 O O . LYS B 1 120 ? 16.297 30.672 19.031 1 51.53 120 LYS B O 1
ATOM 2132 N N . LYS B 1 121 ? 17.297 29.812 20.781 1 49.34 121 LYS B N 1
ATOM 2133 C CA . LYS B 1 121 ? 17.25 28.359 20.672 1 49.34 121 LYS B CA 1
ATOM 2134 C C . LYS B 1 121 ? 15.898 27.875 20.156 1 49.34 121 LYS B C 1
ATOM 2136 O O . LYS B 1 121 ? 15.031 27.5 20.953 1 49.34 121 LYS B O 1
ATOM 2141 N N . ARG B 1 122 ? 15.32 28.5 19.203 1 51.12 122 ARG B N 1
ATOM 2142 C CA . ARG B 1 122 ? 14 28.031 18.797 1 51.12 122 ARG B CA 1
ATOM 2143 C C . ARG B 1 122 ? 14.055 26.578 18.344 1 51.12 122 ARG B C 1
ATOM 2145 O O . ARG B 1 122 ? 14.992 26.156 17.672 1 51.12 122 ARG B O 1
ATOM 2152 N N . LYS B 1 123 ? 13.594 25.578 19.203 1 54.41 123 LYS B N 1
ATOM 2153 C CA . LYS B 1 123 ? 13.391 24.156 18.906 1 54.41 123 LYS B CA 1
ATOM 2154 C C . LYS B 1 123 ? 13.211 23.938 17.406 1 54.41 123 LYS B C 1
ATOM 2156 O O . LYS B 1 123 ? 12.398 24.594 16.766 1 54.41 123 LYS B O 1
ATOM 2161 N N . LEU B 1 124 ? 14.273 23.594 16.719 1 55.12 124 LEU B N 1
ATOM 2162 C CA . LEU B 1 124 ? 14.281 23.219 15.305 1 55.12 124 LEU B CA 1
ATOM 2163 C C . LEU B 1 124 ? 13.031 22.438 14.945 1 55.12 124 LEU B C 1
ATOM 2165 O O . LEU B 1 124 ? 12.836 21.312 15.43 1 55.12 124 LEU B O 1
ATOM 2169 N N . GLY B 1 125 ? 11.992 23.062 14.656 1 75.44 125 GLY B N 1
ATOM 2170 C CA . GLY B 1 125 ? 10.742 22.391 14.328 1 75.44 125 GLY B CA 1
ATOM 2171 C C . GLY B 1 125 ? 10.844 21.516 13.086 1 75.44 125 GLY B C 1
ATOM 2172 O O . GLY B 1 125 ? 11.891 21.469 12.438 1 75.44 125 GLY B O 1
ATOM 2173 N N . TYR B 1 126 ? 10.43 20.391 13.008 1 86.25 126 TYR B N 1
ATOM 2174 C CA . TYR B 1 126 ? 10.367 19.594 11.789 1 86.25 126 TYR B CA 1
ATOM 2175 C C . TYR B 1 126 ? 9 19.703 11.133 1 86.25 126 TYR B C 1
ATOM 2177 O O . TYR B 1 126 ? 8.031 20.141 11.758 1 86.25 126 TYR B O 1
ATOM 2185 N N . ARG B 1 127 ? 9.094 19.625 9.898 1 90.5 127 ARG B N 1
ATOM 2186 C CA . ARG B 1 127 ? 7.871 19.469 9.117 1 90.5 127 ARG B CA 1
ATOM 2187 C C . ARG B 1 127 ? 7.879 18.156 8.344 1 90.5 127 ARG B C 1
ATOM 2189 O O . ARG B 1 127 ? 8.93 17.531 8.188 1 90.5 127 ARG B O 1
ATOM 2196 N N . PHE B 1 128 ? 6.75 17.859 7.953 1 92.06 128 PHE B N 1
ATOM 2197 C CA . PHE B 1 128 ? 6.66 16.688 7.09 1 92.06 128 PHE B CA 1
ATOM 2198 C C . PHE B 1 128 ? 6.387 17.094 5.648 1 92.06 128 PHE B C 1
ATOM 2200 O O . PHE B 1 128 ? 5.773 18.125 5.398 1 92.06 128 PHE B O 1
ATOM 2207 N N . THR B 1 129 ? 6.844 16.328 4.773 1 92.38 129 THR B N 1
ATOM 2208 C CA . THR B 1 129 ? 6.504 16.453 3.359 1 92.38 129 THR B CA 1
ATOM 2209 C C . THR B 1 129 ? 5.859 15.172 2.844 1 92.38 129 THR B C 1
ATOM 2211 O O . THR B 1 129 ? 6.324 14.07 3.156 1 92.38 129 THR B O 1
ATOM 2214 N N . LEU B 1 130 ? 4.82 15.359 2.094 1 92.44 130 LEU B N 1
ATOM 2215 C CA . LEU B 1 130 ? 4.133 14.211 1.507 1 92.44 130 LEU B CA 1
ATOM 2216 C C . LEU B 1 130 ? 4.926 13.641 0.337 1 92.44 130 LEU B C 1
ATOM 2218 O O . LEU B 1 130 ? 5.406 14.391 -0.518 1 92.44 130 LEU B O 1
ATOM 2222 N N . GLY B 1 131 ? 5.098 12.273 0.361 1 90.94 131 GLY B N 1
ATOM 2223 C CA . GLY B 1 131 ? 5.766 11.562 -0.717 1 90.94 131 GLY B CA 1
ATOM 2224 C C . GLY B 1 131 ? 5.133 10.219 -1.025 1 90.94 131 GLY B C 1
ATOM 2225 O O . GLY B 1 131 ? 4.039 9.922 -0.543 1 90.94 131 GLY B O 1
ATOM 2226 N N . THR B 1 132 ? 5.746 9.562 -2.002 1 90 132 THR B N 1
ATOM 2227 C CA . THR B 1 132 ? 5.312 8.211 -2.352 1 90 132 THR B CA 1
ATOM 2228 C C . THR B 1 132 ? 6.508 7.273 -2.459 1 90 132 THR B C 1
ATOM 2230 O O . THR B 1 132 ? 7.645 7.723 -2.623 1 90 132 THR B O 1
ATOM 2233 N N . GLU B 1 133 ? 6.227 6.031 -2.305 1 89.81 133 GLU B N 1
ATOM 2234 C CA . GLU B 1 133 ? 7.207 4.973 -2.516 1 89.81 133 GLU B CA 1
ATOM 2235 C C . GLU B 1 133 ? 6.578 3.77 -3.213 1 89.81 133 GLU B C 1
ATOM 2237 O O . GLU B 1 133 ? 5.445 3.387 -2.904 1 89.81 133 GLU B O 1
ATOM 2242 N N . VAL B 1 134 ? 7.375 3.225 -4.172 1 90 134 VAL B N 1
ATOM 2243 C CA . VAL B 1 134 ? 6.941 2.006 -4.852 1 90 134 VAL B CA 1
ATOM 2244 C C . VAL B 1 134 ? 7.414 0.784 -4.066 1 90 134 VAL B C 1
ATOM 2246 O O . VAL B 1 134 ? 8.602 0.66 -3.754 1 90 134 VAL B O 1
ATOM 2249 N N . ILE B 1 135 ? 6.418 -0.091 -3.756 1 89.56 135 ILE B N 1
ATOM 2250 C CA . ILE B 1 135 ? 6.785 -1.257 -2.959 1 89.56 135 ILE B CA 1
ATOM 2251 C C . ILE B 1 135 ? 6.262 -2.525 -3.627 1 89.56 135 ILE B C 1
ATOM 2253 O O . ILE B 1 135 ? 5.297 -2.479 -4.395 1 89.56 135 ILE B O 1
ATOM 2257 N N . THR B 1 136 ? 6.949 -3.658 -3.357 1 91.81 136 THR B N 1
ATOM 2258 C CA . THR B 1 136 ? 6.445 -4.98 -3.713 1 91.81 136 THR B CA 1
ATOM 2259 C C . THR B 1 136 ? 5.578 -5.547 -2.592 1 91.81 136 THR B C 1
ATOM 2261 O O . THR B 1 136 ? 6.012 -5.617 -1.439 1 91.81 136 THR B O 1
ATOM 2264 N N . VAL B 1 137 ? 4.391 -5.934 -2.961 1 91.44 137 VAL B N 1
ATOM 2265 C CA . VAL B 1 137 ? 3.439 -6.316 -1.924 1 91.44 137 VAL B CA 1
ATOM 2266 C C . VAL B 1 137 ? 3.303 -7.84 -1.887 1 91.44 137 VAL B C 1
ATOM 2268 O O . VAL B 1 137 ? 2.967 -8.414 -0.848 1 91.44 137 VAL B O 1
ATOM 2271 N N . GLY B 1 138 ? 3.559 -8.445 -2.969 1 93.44 138 GLY B N 1
ATOM 2272 C CA . GLY B 1 138 ? 3.488 -9.883 -3.135 1 93.44 138 GLY B CA 1
ATOM 2273 C C . GLY B 1 138 ? 3.91 -10.352 -4.516 1 93.44 138 GLY B C 1
ATOM 2274 O O . GLY B 1 138 ? 4.441 -9.562 -5.305 1 93.44 138 GLY B O 1
ATOM 2275 N N . CYS B 1 139 ? 3.686 -11.609 -4.676 1 95.5 139 CYS B N 1
ATOM 2276 C CA . CYS B 1 139 ? 4.039 -12.195 -5.965 1 95.5 139 CYS B CA 1
ATOM 2277 C C . CYS B 1 139 ? 2.859 -12.961 -6.555 1 95.5 139 CYS B C 1
ATOM 2279 O O . CYS B 1 139 ? 1.974 -13.406 -5.824 1 95.5 139 CYS B O 1
ATOM 2281 N N . THR B 1 140 ? 2.887 -13.07 -7.844 1 96 140 THR B N 1
ATOM 2282 C CA . THR B 1 140 ? 1.843 -13.797 -8.562 1 96 140 THR B CA 1
ATOM 2283 C C . THR B 1 140 ? 2.439 -14.633 -9.688 1 96 140 THR B C 1
ATOM 2285 O O . THR B 1 140 ? 3.498 -14.297 -10.227 1 96 140 THR B O 1
ATOM 2288 N N . CYS B 1 141 ? 1.772 -15.695 -9.945 1 95.06 141 CYS B N 1
ATOM 2289 C CA . CYS B 1 141 ? 2.209 -16.594 -11.016 1 95.06 141 CYS B CA 1
ATOM 2290 C C . CYS B 1 141 ? 1.547 -16.219 -12.336 1 95.06 141 CYS B C 1
ATOM 2292 O O . CYS B 1 141 ? 0.319 -16.172 -12.43 1 95.06 141 CYS B O 1
ATOM 2294 N N . VAL B 1 142 ? 2.391 -15.977 -13.383 1 93.75 142 VAL B N 1
ATOM 2295 C CA . VAL B 1 142 ? 1.833 -15.484 -14.641 1 93.75 142 VAL B CA 1
ATOM 2296 C C . VAL B 1 142 ? 2.232 -16.422 -15.781 1 93.75 142 VAL B C 1
ATOM 2298 O O . VAL B 1 142 ? 3.268 -17.094 -15.719 1 93.75 142 VAL B O 1
ATOM 2301 N N . ARG B 1 143 ? 1.317 -16.469 -16.766 1 89.5 143 ARG B N 1
ATOM 2302 C CA . ARG B 1 143 ? 1.626 -17.172 -18.016 1 89.5 143 ARG B CA 1
ATOM 2303 C C . ARG B 1 143 ? 2.619 -16.375 -18.859 1 89.5 143 ARG B C 1
ATOM 2305 O O . ARG B 1 143 ? 2.641 -15.148 -18.797 1 89.5 143 ARG B O 1
ATOM 2312 N N . PRO B 1 144 ? 3.467 -17.125 -19.562 1 78.06 144 PRO B N 1
ATOM 2313 C CA . PRO B 1 144 ? 4.449 -16.406 -20.391 1 78.06 144 PRO B CA 1
ATOM 2314 C C . PRO B 1 144 ? 3.803 -15.586 -21.5 1 78.06 144 PRO B C 1
ATOM 2316 O O . PRO B 1 144 ? 2.73 -15.938 -22 1 78.06 144 PRO B O 1
ATOM 2319 N N . SER B 1 145 ? 4.129 -14.258 -21.625 1 67.81 145 SER B N 1
ATOM 2320 C CA . SER B 1 145 ? 3.668 -13.43 -22.734 1 67.81 145 SER B CA 1
ATOM 2321 C C . SER B 1 145 ? 3.98 -14.078 -24.078 1 67.81 145 SER B C 1
ATOM 2323 O O . SER B 1 145 ? 5.109 -14.516 -24.312 1 67.81 145 SER B O 1
ATOM 2325 N N . TYR B 1 146 ? 3.215 -15.016 -24.609 1 55.09 146 TYR B N 1
ATOM 2326 C CA . TYR B 1 146 ? 3.549 -15.5 -25.938 1 55.09 146 TYR B CA 1
ATOM 2327 C C . TYR B 1 146 ? 3.758 -14.336 -26.906 1 55.09 146 TYR B C 1
ATOM 2329 O O . TYR B 1 146 ? 2.918 -13.438 -27 1 55.09 146 TYR B O 1
ATOM 2337 N N . VAL B 1 147 ? 4.832 -13.711 -26.969 1 45.62 147 VAL B N 1
ATOM 2338 C CA . VAL B 1 147 ? 5.094 -13.039 -28.25 1 45.62 147 VAL B CA 1
ATOM 2339 C C . VAL B 1 147 ? 4.559 -13.891 -29.391 1 45.62 147 VAL B C 1
ATOM 2341 O O . VAL B 1 147 ? 4.926 -15.062 -29.531 1 45.62 147 VAL B O 1
ATOM 2344 N N . ASN B 1 148 ? 3.32 -13.688 -29.719 1 36.62 148 ASN B N 1
ATOM 2345 C CA . ASN B 1 148 ? 2.895 -14.25 -30.984 1 36.62 148 ASN B CA 1
ATOM 2346 C C . ASN B 1 148 ? 4.016 -14.211 -32.031 1 36.62 148 ASN B C 1
ATOM 2348 O O . ASN B 1 148 ? 4.441 -13.133 -32.438 1 36.62 148 ASN B O 1
ATOM 2352 N N . GLN B 1 149 ? 4.996 -14.969 -31.953 1 29.42 149 GLN B N 1
ATOM 2353 C CA . GLN B 1 149 ? 5.777 -15.18 -33.156 1 29.42 149 GLN B CA 1
ATOM 2354 C C . GLN B 1 149 ? 4.875 -15.555 -34.344 1 29.42 149 GLN B C 1
ATOM 2356 O O . GLN B 1 149 ? 4.461 -16.703 -34.469 1 29.42 149 GLN B O 1
ATOM 2361 N N . ASN B 1 150 ? 3.604 -15.055 -34.375 1 27.73 150 ASN B N 1
ATOM 2362 C CA . ASN B 1 150 ? 3.268 -15.156 -35.812 1 27.73 150 ASN B CA 1
ATOM 2363 C C . ASN B 1 150 ? 4.008 -14.109 -36.625 1 27.73 150 ASN B C 1
ATOM 2365 O O . ASN B 1 150 ? 4.156 -12.961 -36.188 1 27.73 150 ASN B O 1
#

pLDDT: mean 73.71, std 21.37, range [27.61, 96.0]

Foldseek 3Di:
DPPDPPDPDPPDPPVPCPVPPPVPPDDDDDDDDDDCVVAQPPPLPDDVVCQLQFQFHWDWDWDADPQKRSRIDIAIDTPDQAGADPVRPDGDPQKGKDFDKDKDKMKGKDFQPPDPPPDDPPPRDIDIDIDMDMGTSHIHIGGPPPPPPD/DPPPPDPDDPPDPPVPPPVPPPVPPDDDDDDDDDDVVVQLAPDPPDDQVVQLQAQFHWDWDWDADPQKRSRIDIAIDTPDQAGADPVRPDGDPQKGKDFDKDKDKMKGKDFDPPDPPPDDPPPRDIDIDIDMDMGTDHIHIGGDPPPPPD